Protein AF-0000000068960344 (afdb_homodimer)

Nearest PDB structures (foldseek):
  2p4f-assembly1_A  TM=7.547E-01  e=2.800E-06  Nakaseomyces glabratus CBS 138
  5gtg-assembly8_H  TM=3.360E-01  e=6.653E-01  Allium cepa
  6syn-assembly1_A  TM=2.624E-01  e=4.770E-01  Yersinia pestis
  6tud-assembly2_BBB  TM=2.910E-01  e=4.012E+00  Yersinia pestis
  2p4f-assembly1_A  TM=7.529E-01  e=3.403E-06  Nakaseomyces glabratus CBS 138

Solvent-accessible surface area (backbone atoms only — not comparable to full-atom values): 19389 Å² total; per-residue (Å²): 137,49,40,64,53,53,46,16,50,52,30,48,50,51,55,50,49,44,57,74,67,46,41,86,78,44,56,53,62,58,33,48,48,51,56,40,62,70,30,70,81,47,64,44,30,26,58,51,69,31,48,48,67,60,38,52,45,43,52,48,37,33,75,74,48,32,31,26,36,37,72,43,88,92,38,54,38,97,87,65,43,60,29,29,29,38,36,44,44,74,40,71,56,51,97,89,46,91,49,38,22,40,31,38,34,31,17,46,54,70,31,30,37,68,55,41,59,44,39,32,39,36,28,57,45,62,82,36,28,85,82,52,46,32,20,39,37,40,30,32,48,69,53,74,59,97,55,60,31,50,57,55,46,51,51,48,51,55,44,60,60,25,89,78,44,83,63,47,46,77,44,76,87,51,110,67,73,63,78,28,98,127,137,52,42,64,54,53,45,15,50,51,30,48,50,52,55,49,46,44,56,74,68,48,40,86,78,44,54,54,61,58,31,50,46,52,57,40,62,71,30,69,80,48,63,43,30,24,58,50,69,31,48,48,68,58,38,50,45,41,52,49,37,35,74,73,49,34,33,27,36,36,74,41,89,93,37,54,39,96,87,63,45,60,30,30,30,38,36,44,42,74,40,73,56,49,98,89,46,92,49,37,21,40,31,38,35,31,18,43,54,69,32,36,47,69,56,41,59,45,39,32,39,36,26,57,45,60,84,37,29,84,82,50,45,33,21,39,37,38,31,33,48,69,54,72,60,95,53,60,30,50,58,55,44,51,50,48,52,55,44,57,58,25,89,78,43,83,62,48,47,76,47,76,90,49,105,79,78,56,88,35,100,124

Sequence (364 aa):
MSWRTVAADAHTDVVRLVASLSLRRFRPNELRWRWWDHHVDYTNAAARALEPHRWRDLVAFGAGHPLCLVPIPSRKRADGSPASICYYHNSLADEDDRQRADCFLLMDQDEYRAGGLPWFVLSLYGEFVGTKGLGLVRGVYTAGAPFPPGRVLDLLLNVLLDRDHRRVQFLDGSASIPASPPMSWRTVAADAHTDVVRLVASLSLRRFRPNELRWRWWDHHVDYTNAAARALEPHRWRDLVAFGAGHPLCLVPIPSRKRADGSPASICYYHNSLADEDDRQRADCFLLMDQDEYRAGGLPWFVLSLYGEFVGTKGLGLVRGVYTAGAPFPPGRVLDLLLNVLLDRDHRRVQFLDGSASIPASPP

Foldseek 3Di:
DFQLQVQLVVQVVVVVVCVVLVLVPDAQVVSQVSLQVVCVPDQFKGKGKDFLVLLVLLLVLCVVFQKKFFADPVAADPVRHGQKIWGFDADDQPPVHSRGGGWIFIDGQVCQQVSHHGQKIKGWDCPCCVPRRIIMIMMGGPHDRPDGRVVVVVSCSVQSNPPVNPRIGGQPPCVHGHNDVD/DFQLQVQLVVQVVVVVVCVVLVLVVDAQVVSQVSLQVVCVPPQFKGKGKDFLVLLVLLLVLCVVFQKKFFADPVAADPVRHGFKIWGFDADDQDPVHSRGGGWIFIDGLVCQQVSHHGQKIKGWDCPCCVPRRIIMIMMGGPHDRPDGRVVVVVRCSVQSNPPVNPRIGGCPPCPDSDPDVD

pLDDT: mean 89.13, std 12.95, range [43.47, 98.81]

Structure (mmCIF, N/CA/C/O backbone):
data_AF-0000000068960344-model_v1
#
loop_
_entity.id
_entity.type
_entity.pdbx_description
1 polymer 'Uncharacterized protein'
#
loop_
_atom_site.group_PDB
_atom_site.id
_atom_site.type_symbol
_atom_site.label_atom_id
_atom_site.label_alt_id
_atom_site.label_comp_id
_atom_site.label_asym_id
_atom_site.label_entity_id
_atom_site.label_seq_id
_atom_site.pdbx_PDB_ins_code
_atom_site.Cartn_x
_atom_site.Cartn_y
_atom_site.Cartn_z
_atom_site.occupancy
_atom_site.B_iso_or_equiv
_atom_site.auth_seq_id
_atom_site.auth_comp_id
_atom_site.auth_asym_id
_atom_site.auth_atom_id
_atom_site.pdbx_PDB_model_num
ATOM 1 N N . MET A 1 1 ? 6.512 32.094 -3.193 1 82.56 1 MET A N 1
ATOM 2 C CA . MET A 1 1 ? 5.484 31.062 -3.211 1 82.56 1 MET A CA 1
ATOM 3 C C . MET A 1 1 ? 5.113 30.641 -1.795 1 82.56 1 MET A C 1
ATOM 5 O O . MET A 1 1 ? 5.988 30.453 -0.951 1 82.56 1 MET A O 1
ATOM 9 N N . SER A 1 2 ? 3.814 30.734 -1.495 1 90.12 2 SER A N 1
ATOM 10 C CA . SER A 1 2 ? 3.346 30.406 -0.153 1 90.12 2 SER A CA 1
ATOM 11 C C . SER A 1 2 ? 2.986 28.922 -0.04 1 90.12 2 SER A C 1
ATOM 13 O O . SER A 1 2 ? 2.816 28.25 -1.054 1 90.12 2 SER A O 1
ATOM 15 N N . TRP A 1 3 ? 2.949 28.484 1.162 1 91.81 3 TRP A N 1
ATOM 16 C CA . TRP A 1 3 ? 2.539 27.094 1.378 1 91.81 3 TRP A CA 1
ATOM 17 C C . TRP A 1 3 ? 1.12 26.875 0.873 1 91.81 3 TRP A C 1
ATOM 19 O O . TRP A 1 3 ? 0.79 25.766 0.413 1 91.81 3 TRP A O 1
ATOM 29 N N . ARG A 1 4 ? 0.244 27.891 0.839 1 91.06 4 ARG A N 1
ATOM 30 C CA . ARG A 1 4 ? -1.116 27.781 0.322 1 91.06 4 ARG A CA 1
ATOM 31 C C . ARG A 1 4 ? -1.111 27.516 -1.182 1 91.06 4 ARG A C 1
ATOM 33 O O . ARG A 1 4 ? -1.917 26.734 -1.685 1 91.06 4 ARG A O 1
ATOM 40 N N . THR A 1 5 ? -0.176 28.234 -1.781 1 92.12 5 THR A N 1
ATOM 41 C CA . THR A 1 5 ? -0.056 28.047 -3.223 1 92.12 5 THR A CA 1
ATOM 42 C C . THR A 1 5 ? 0.419 26.625 -3.545 1 92.12 5 THR A C 1
ATOM 44 O O . THR A 1 5 ? -0.074 26 -4.484 1 92.12 5 THR A O 1
ATOM 47 N N . VAL A 1 6 ? 1.378 26.125 -2.748 1 93.94 6 VAL A N 1
ATOM 48 C CA . VAL A 1 6 ? 1.896 24.766 -2.945 1 93.94 6 VAL A CA 1
ATOM 49 C C . VAL A 1 6 ? 0.777 23.75 -2.73 1 93.94 6 VAL A C 1
ATOM 51 O O . VAL A 1 6 ? 0.638 22.812 -3.504 1 93.94 6 VAL A O 1
ATOM 54 N N . ALA A 1 7 ? -0.041 23.938 -1.687 1 94.38 7 ALA A N 1
ATOM 55 C CA . ALA A 1 7 ? -1.168 23.062 -1.388 1 94.38 7 ALA A CA 1
ATOM 56 C C . ALA A 1 7 ? -2.182 23.062 -2.527 1 94.38 7 ALA A C 1
ATOM 58 O O . ALA A 1 7 ? -2.627 22 -2.971 1 94.38 7 ALA A O 1
ATOM 59 N N . ALA A 1 8 ? -2.525 24.281 -2.961 1 93.81 8 ALA A N 1
ATOM 60 C CA . ALA A 1 8 ? -3.514 24.422 -4.027 1 93.81 8 ALA A CA 1
ATOM 61 C C . ALA A 1 8 ? -3.014 23.812 -5.328 1 93.81 8 ALA A C 1
ATOM 63 O O . ALA A 1 8 ? -3.775 23.156 -6.043 1 93.81 8 ALA A O 1
ATOM 64 N N . ASP A 1 9 ? -1.751 24.047 -5.664 1 94.69 9 ASP A N 1
ATOM 65 C CA . ASP A 1 9 ? -1.165 23.484 -6.875 1 94.69 9 ASP A CA 1
ATOM 66 C C . ASP A 1 9 ? -1.179 21.953 -6.836 1 94.69 9 ASP A C 1
ATOM 68 O O . ASP A 1 9 ? -1.498 21.312 -7.836 1 94.69 9 ASP A O 1
ATOM 72 N N . ALA A 1 10 ? -0.798 21.375 -5.672 1 95.94 10 ALA A N 1
ATOM 73 C CA . ALA A 1 10 ? -0.791 19.922 -5.539 1 95.94 10 ALA A CA 1
ATOM 74 C C . ALA A 1 10 ? -2.191 19.344 -5.727 1 95.94 10 ALA A C 1
ATOM 76 O O . ALA A 1 10 ? -2.361 18.312 -6.379 1 95.94 10 ALA A O 1
ATOM 77 N N . HIS A 1 11 ? -3.164 19.969 -5.16 1 94.62 11 HIS A N 1
ATOM 78 C CA . HIS A 1 11 ? -4.547 19.531 -5.312 1 94.62 11 HIS A CA 1
ATOM 79 C C . HIS A 1 11 ? -5.004 19.625 -6.762 1 94.62 11 HIS A C 1
ATOM 81 O O . HIS A 1 11 ? -5.609 18.703 -7.297 1 94.62 11 HIS A O 1
ATOM 87 N N . THR A 1 12 ? -4.723 20.766 -7.348 1 94.94 12 THR A N 1
ATOM 88 C CA . THR A 1 12 ? -5.09 20.984 -8.742 1 94.94 12 THR A CA 1
ATOM 89 C C . THR A 1 12 ? -4.449 19.938 -9.641 1 94.94 12 THR A C 1
ATOM 91 O O . THR A 1 12 ? -5.078 19.453 -10.586 1 94.94 12 THR A O 1
ATOM 94 N N . ASP A 1 13 ? -3.209 19.594 -9.375 1 96.69 13 ASP A N 1
ATOM 95 C CA . ASP A 1 13 ? -2.521 18.562 -10.141 1 96.69 13 ASP A CA 1
ATOM 96 C C . ASP A 1 13 ? -3.275 17.234 -10.062 1 96.69 13 ASP A C 1
ATOM 98 O O . ASP A 1 13 ? -3.389 16.516 -11.07 1 96.69 13 ASP A O 1
ATOM 102 N N . VAL A 1 14 ? -3.76 16.828 -8.898 1 97.62 14 VAL A N 1
ATOM 103 C CA . VAL A 1 14 ? -4.504 15.586 -8.742 1 97.62 14 VAL A CA 1
ATOM 104 C C . VAL A 1 14 ? -5.781 15.641 -9.578 1 97.62 14 VAL A C 1
ATOM 106 O O . VAL A 1 14 ? -6.109 14.688 -10.289 1 97.62 14 VAL A O 1
ATOM 109 N N . VAL A 1 15 ? -6.48 16.781 -9.484 1 96 15 VAL A N 1
ATOM 110 C CA . VAL A 1 15 ? -7.719 16.938 -10.242 1 96 15 VAL A CA 1
ATOM 111 C C . VAL A 1 15 ? -7.434 16.812 -11.734 1 96 15 VAL A C 1
ATOM 113 O O . VAL A 1 15 ? -8.148 16.094 -12.445 1 96 15 VAL A O 1
ATOM 116 N N . ARG A 1 16 ? -6.441 17.438 -12.195 1 97.31 16 ARG A N 1
ATOM 117 C CA . ARG A 1 16 ? -6.062 17.375 -13.602 1 97.31 16 ARG A CA 1
ATOM 118 C C . ARG A 1 16 ? -5.688 15.945 -13.992 1 97.31 16 ARG A C 1
ATOM 120 O O . ARG A 1 16 ? -6.039 15.484 -15.086 1 97.31 16 ARG A O 1
ATOM 127 N N . LEU A 1 17 ? -4.914 15.297 -13.148 1 97.75 17 LEU A N 1
ATOM 128 C CA . LEU A 1 17 ? -4.488 13.93 -13.422 1 97.75 17 LEU A CA 1
ATOM 129 C C . LEU A 1 17 ? -5.688 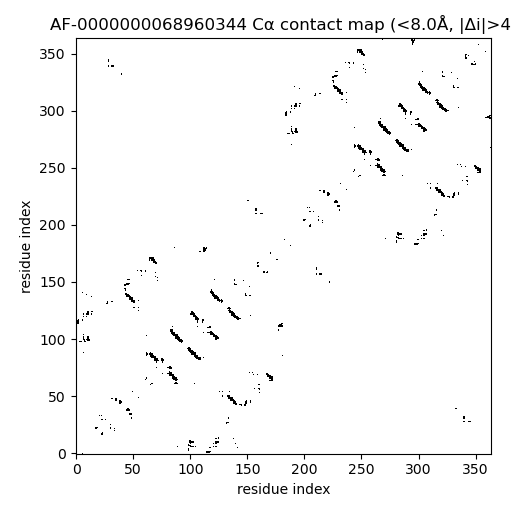13 -13.531 1 97.75 17 LEU A C 1
ATOM 131 O O . LEU A 1 17 ? -5.734 12.141 -14.422 1 97.75 17 LEU A O 1
ATOM 135 N N . VAL A 1 18 ? -6.648 13.141 -12.648 1 97.88 18 VAL A N 1
ATOM 136 C CA . VAL A 1 18 ? -7.863 12.336 -12.688 1 97.88 18 VAL A CA 1
ATOM 137 C C . VAL A 1 18 ? -8.562 12.523 -14.031 1 97.88 18 VAL A C 1
ATOM 139 O O . VAL A 1 18 ? -9.016 11.547 -14.641 1 97.88 18 VAL A O 1
ATOM 142 N N . ALA A 1 19 ? -8.609 13.734 -14.461 1 97.56 19 ALA A N 1
ATOM 143 C CA . ALA A 1 19 ? -9.234 14.039 -15.75 1 97.56 19 ALA A CA 1
ATOM 144 C C . ALA A 1 19 ? -8.406 13.484 -16.906 1 97.56 19 ALA A C 1
ATOM 146 O O . ALA A 1 19 ? -8.945 12.844 -17.812 1 97.56 19 ALA A O 1
ATOM 147 N N . SER A 1 20 ? -7.129 13.672 -16.875 1 98.19 20 SER A N 1
ATOM 148 C CA . SER A 1 20 ? -6.262 13.281 -17.984 1 98.19 20 SER A CA 1
ATOM 149 C C . SER A 1 20 ? -6.227 11.758 -18.141 1 98.19 20 SER A C 1
ATOM 151 O O . SER A 1 20 ? -6.109 11.25 -19.266 1 98.19 20 SER A O 1
ATOM 153 N N . LEU A 1 21 ? -6.375 11.039 -17.078 1 98.06 21 LEU A N 1
ATOM 154 C CA . LEU A 1 21 ? -6.383 9.578 -17.109 1 98.06 21 LEU A CA 1
ATOM 155 C C . LEU A 1 21 ? -7.789 9.047 -17.375 1 98.06 21 LEU A C 1
ATOM 157 O O . LEU A 1 21 ? -8 7.832 -17.422 1 98.06 21 LEU A O 1
ATOM 161 N N . SER A 1 22 ? -8.766 9.961 -17.469 1 98.12 22 SER A N 1
ATOM 162 C CA . SER A 1 22 ? -10.164 9.617 -17.703 1 98.12 22 SER A CA 1
ATOM 163 C C . SER A 1 22 ? -10.68 8.625 -16.672 1 98.12 22 SER A C 1
ATOM 165 O O . SER A 1 22 ? -11.422 7.695 -17.016 1 98.12 22 SER A O 1
ATOM 167 N N . LEU A 1 23 ? -10.328 8.82 -15.422 1 98 23 LEU A N 1
ATOM 168 C CA . LEU A 1 23 ? -10.602 7.828 -14.383 1 98 23 LEU A CA 1
ATOM 169 C C . LEU A 1 23 ? -12.102 7.656 -14.18 1 98 23 LEU A C 1
ATOM 171 O O . LEU A 1 23 ? -12.555 6.582 -13.781 1 98 23 LEU A O 1
ATOM 175 N N . ARG A 1 24 ? -12.875 8.688 -14.461 1 97.12 24 ARG A N 1
ATOM 176 C CA . ARG A 1 24 ? -14.32 8.656 -14.273 1 97.12 24 ARG A CA 1
ATOM 177 C C . ARG A 1 24 ? -14.961 7.566 -15.125 1 97.12 24 ARG A C 1
ATOM 179 O O . ARG A 1 24 ? -16.016 7.035 -14.773 1 97.12 24 ARG A O 1
ATOM 186 N N . ARG A 1 25 ? -14.367 7.129 -16.141 1 97.19 25 ARG A N 1
ATOM 187 C CA . ARG A 1 25 ? -14.953 6.199 -17.094 1 97.19 25 ARG A CA 1
ATOM 188 C C . ARG A 1 25 ? -14.781 4.754 -16.641 1 97.19 25 ARG A C 1
ATOM 190 O O . ARG A 1 25 ? -15.43 3.848 -17.156 1 97.19 25 ARG A O 1
ATOM 197 N N . PHE A 1 26 ? -13.945 4.527 -15.727 1 95.75 26 PHE A N 1
ATOM 198 C CA . PHE A 1 26 ? -13.547 3.156 -15.414 1 95.75 26 PHE A CA 1
ATOM 199 C C . PHE A 1 26 ? -14.281 2.646 -14.18 1 95.75 26 PHE A C 1
ATOM 201 O O . PHE A 1 26 ? -14.633 3.43 -13.297 1 95.75 26 PHE A O 1
ATOM 208 N N . ARG A 1 27 ? -14.469 1.345 -14.188 1 93.69 27 ARG A N 1
ATOM 209 C CA . ARG A 1 27 ? -14.945 0.678 -12.984 1 93.69 27 ARG A CA 1
ATOM 210 C C . ARG A 1 27 ? -13.883 0.701 -11.891 1 93.69 27 ARG A C 1
ATOM 212 O O . ARG A 1 27 ? -12.703 0.958 -12.164 1 93.69 27 ARG A O 1
ATOM 219 N N . PRO A 1 28 ? -14.281 0.472 -10.641 1 94.19 28 PRO A N 1
ATOM 220 C CA . PRO A 1 28 ? -13.398 0.674 -9.484 1 94.19 28 PRO A CA 1
ATOM 221 C C . PRO A 1 28 ? -12.078 -0.071 -9.625 1 94.19 28 PRO A C 1
ATOM 223 O O . PRO A 1 28 ? -11.016 0.5 -9.359 1 94.19 28 PRO A O 1
ATOM 226 N N . ASN A 1 29 ? -12.086 -1.297 -10.047 1 90.5 29 ASN A N 1
ATOM 227 C CA . ASN A 1 29 ? -10.852 -2.07 -10.117 1 90.5 29 ASN A CA 1
ATOM 228 C C . ASN A 1 29 ? -9.898 -1.518 -11.172 1 90.5 29 ASN A C 1
ATOM 230 O O . ASN A 1 29 ? -8.695 -1.42 -10.938 1 90.5 29 ASN A O 1
ATOM 234 N N . GLU A 1 30 ? -10.445 -1.176 -12.328 1 92.44 30 GLU A N 1
ATOM 235 C CA . GLU A 1 30 ? -9.641 -0.568 -13.383 1 92.44 30 GLU A CA 1
ATOM 236 C C . GLU A 1 30 ? -9.125 0.807 -12.969 1 92.44 30 GLU A C 1
ATOM 238 O O . GLU A 1 30 ? -7.988 1.171 -13.273 1 92.44 30 GLU A O 1
ATOM 243 N N . LEU A 1 31 ? -9.969 1.553 -12.297 1 96.5 31 LEU A N 1
ATOM 244 C CA . LEU A 1 31 ? -9.57 2.857 -11.781 1 96.5 31 LEU A CA 1
ATOM 245 C C . LEU A 1 31 ? -8.398 2.727 -10.812 1 96.5 31 LEU A C 1
ATOM 247 O O . LEU A 1 31 ? -7.406 3.447 -10.93 1 96.5 31 LEU A O 1
ATOM 251 N N . ARG A 1 32 ? -8.492 1.823 -9.891 1 95.94 32 ARG A N 1
ATOM 252 C CA . ARG A 1 32 ? -7.426 1.562 -8.922 1 95.94 32 ARG A CA 1
ATOM 253 C C . ARG A 1 32 ? -6.121 1.219 -9.633 1 95.94 32 ARG A C 1
ATOM 255 O O . ARG A 1 32 ? -5.059 1.738 -9.273 1 95.94 32 ARG A O 1
ATOM 262 N N . TRP A 1 33 ? -6.168 0.398 -10.625 1 92.75 33 TRP A N 1
ATOM 263 C CA . TRP A 1 33 ? -4.988 -0.01 -11.383 1 92.75 33 TRP A CA 1
ATOM 264 C C . TRP A 1 33 ? -4.348 1.186 -12.078 1 92.75 33 TRP A C 1
ATOM 266 O O . TRP A 1 33 ? -3.139 1.398 -11.969 1 92.75 33 TRP A O 1
ATOM 276 N N . ARG A 1 34 ? -5.105 1.919 -12.758 1 95.31 34 ARG A N 1
ATOM 277 C CA . ARG A 1 34 ? -4.586 3.039 -13.539 1 95.31 34 ARG A CA 1
ATOM 278 C C . ARG A 1 34 ? -3.941 4.082 -12.633 1 95.31 34 ARG A C 1
ATOM 280 O O . ARG A 1 34 ? -2.916 4.672 -12.984 1 95.31 34 ARG A O 1
ATOM 287 N N . TRP A 1 35 ? -4.582 4.324 -11.508 1 97.69 35 TRP A N 1
ATOM 288 C CA . TRP A 1 35 ? -4.035 5.258 -10.531 1 97.69 35 TRP A CA 1
ATOM 289 C C . TRP A 1 35 ? -2.674 4.785 -10.023 1 97.69 35 TRP A C 1
ATOM 291 O O . TRP A 1 35 ? -1.712 5.555 -10 1 97.69 35 TRP A O 1
ATOM 301 N N . TRP A 1 36 ? -2.572 3.549 -9.727 1 95.19 36 TRP A N 1
ATOM 302 C CA . TRP A 1 36 ? -1.319 2.949 -9.281 1 95.19 36 TRP A CA 1
ATOM 303 C C . TRP A 1 36 ? -0.281 2.963 -10.398 1 95.19 36 TRP A C 1
ATOM 305 O O . TRP A 1 36 ? 0.847 3.422 -10.195 1 95.19 36 TRP A O 1
ATOM 315 N N . ASP A 1 37 ? -0.637 2.492 -11.539 1 92.88 37 ASP A N 1
ATOM 316 C CA . ASP A 1 37 ? 0.265 2.312 -12.672 1 92.88 37 ASP A CA 1
ATOM 317 C C . ASP A 1 37 ? 0.869 3.646 -13.109 1 92.88 37 ASP A C 1
ATOM 319 O O . ASP A 1 37 ? 2.047 3.713 -13.469 1 92.88 37 ASP A O 1
ATOM 323 N N . HIS A 1 38 ? 0.092 4.625 -13.047 1 96.56 38 HIS A N 1
ATOM 324 C CA . HIS A 1 38 ? 0.581 5.945 -13.43 1 96.56 38 HIS A CA 1
ATOM 325 C C . HIS A 1 38 ? 1.731 6.387 -12.531 1 96.56 38 HIS A C 1
ATOM 327 O O . HIS A 1 38 ? 2.662 7.051 -12.984 1 96.56 38 HIS A O 1
ATOM 333 N N . HIS A 1 39 ? 1.726 5.984 -11.266 1 96.88 39 HIS A N 1
ATOM 334 C CA . HIS A 1 39 ? 2.645 6.555 -10.281 1 96.88 39 HIS A CA 1
ATOM 335 C C . HIS A 1 39 ? 3.811 5.609 -10.008 1 96.88 39 HIS A C 1
ATOM 337 O O . HIS A 1 39 ? 4.789 5.996 -9.367 1 96.88 39 HIS A O 1
ATOM 343 N N . VAL A 1 40 ? 3.766 4.434 -10.5 1 91.38 40 VAL A N 1
ATOM 344 C CA . VAL A 1 40 ? 4.641 3.352 -10.062 1 91.38 40 VAL A CA 1
ATOM 345 C C . VAL A 1 40 ? 6.098 3.715 -10.359 1 91.38 40 VAL A C 1
ATOM 347 O O . VAL A 1 40 ? 6.996 3.367 -9.586 1 91.38 40 VAL A O 1
ATOM 350 N N . ASP A 1 41 ? 6.391 4.547 -11.375 1 89.75 41 ASP A N 1
ATOM 351 C CA . ASP A 1 41 ? 7.77 4.82 -11.781 1 89.75 41 ASP A CA 1
ATOM 352 C C . ASP A 1 41 ? 8.195 6.219 -11.344 1 89.75 41 ASP A C 1
ATOM 354 O O . ASP A 1 41 ? 9.32 6.645 -11.633 1 89.75 41 ASP A O 1
ATOM 358 N N . TYR A 1 42 ? 7.316 6.969 -10.695 1 93.88 42 TYR A N 1
ATOM 359 C CA . TYR A 1 42 ? 7.703 8.281 -10.203 1 93.88 42 TYR A CA 1
ATOM 360 C C . TYR A 1 42 ? 8.703 8.164 -9.062 1 93.88 42 TYR A C 1
ATOM 362 O O . TYR A 1 42 ? 8.578 7.289 -8.203 1 93.88 42 TYR A O 1
ATOM 370 N N . THR A 1 43 ? 9.656 9.062 -9.109 1 93.25 43 THR A N 1
ATOM 371 C CA . THR A 1 43 ? 10.648 9.078 -8.039 1 93.25 43 THR A CA 1
ATOM 372 C C . THR A 1 43 ? 10.273 10.094 -6.965 1 93.25 43 THR A C 1
ATOM 374 O O . THR A 1 43 ? 10.828 10.07 -5.863 1 93.25 43 THR A O 1
ATOM 377 N N . ASN A 1 44 ? 9.344 11.023 -7.254 1 96.12 44 ASN A N 1
ATOM 378 C CA . ASN A 1 44 ? 9.008 12.07 -6.301 1 96.12 44 ASN A CA 1
ATOM 379 C C . ASN A 1 44 ? 7.543 11.992 -5.871 1 96.12 44 ASN A C 1
ATOM 381 O O . ASN A 1 44 ? 7.051 12.875 -5.16 1 96.12 44 ASN A O 1
ATOM 385 N N . ALA A 1 45 ? 6.789 10.969 -6.375 1 97.81 45 ALA A N 1
ATOM 386 C CA . ALA A 1 45 ? 5.371 10.867 -6.035 1 97.81 45 ALA A CA 1
ATOM 387 C C . ALA A 1 45 ? 4.953 9.414 -5.852 1 97.81 45 ALA A C 1
ATOM 389 O O . ALA A 1 45 ? 5.562 8.508 -6.43 1 97.81 45 ALA A O 1
ATOM 390 N N . ALA A 1 46 ? 4.027 9.172 -5.012 1 97.25 46 ALA A N 1
ATOM 391 C CA . ALA A 1 46 ? 3.35 7.895 -4.82 1 97.25 46 ALA A CA 1
ATOM 392 C C . ALA A 1 46 ? 1.856 8.102 -4.574 1 97.25 46 ALA A C 1
ATOM 394 O O . ALA A 1 46 ? 1.423 9.203 -4.227 1 97.25 46 ALA A O 1
ATOM 395 N N . ALA A 1 47 ? 1.064 7.074 -4.852 1 98.31 47 ALA A N 1
ATOM 396 C CA . ALA A 1 47 ? -0.384 7.207 -4.719 1 98.31 47 ALA A CA 1
ATOM 397 C C . ALA A 1 47 ? -1.006 5.914 -4.191 1 98.31 47 ALA A C 1
ATOM 399 O O . ALA A 1 47 ? -0.393 4.848 -4.266 1 98.31 47 ALA A O 1
ATOM 400 N N . ARG A 1 48 ? -2.098 6.004 -3.57 1 97.56 48 ARG A N 1
ATOM 401 C CA . ARG A 1 48 ? -2.918 4.895 -3.096 1 97.56 48 ARG A CA 1
ATOM 402 C C . ARG A 1 48 ? -4.398 5.168 -3.332 1 97.56 48 ARG A C 1
ATOM 404 O O . ARG A 1 48 ? -4.816 6.324 -3.416 1 97.56 48 ARG A O 1
ATOM 411 N N . ALA A 1 49 ? -5.109 4.137 -3.549 1 97.69 49 ALA A N 1
ATOM 412 C CA . ALA A 1 49 ? -6.57 4.156 -3.498 1 97.69 49 ALA A CA 1
ATOM 413 C C . ALA A 1 49 ? -7.082 3.527 -2.205 1 97.69 49 ALA A C 1
ATOM 415 O O . ALA A 1 49 ? -6.82 2.354 -1.933 1 97.69 49 ALA A O 1
ATOM 416 N N . LEU A 1 50 ? -7.773 4.293 -1.432 1 97.44 50 LEU A N 1
ATOM 417 C CA . LEU A 1 50 ? -8.219 3.852 -0.115 1 97.44 50 LEU A CA 1
ATOM 418 C C . LEU A 1 50 ? -9.664 3.359 -0.165 1 97.44 50 LEU A C 1
ATOM 420 O O . LEU A 1 50 ? -10.492 3.939 -0.866 1 97.44 50 LEU A O 1
ATOM 424 N N . GLU A 1 51 ? -9.945 2.365 0.645 1 96 51 GLU A N 1
ATOM 425 C CA . GLU A 1 51 ? -11.328 1.977 0.902 1 96 51 GLU A CA 1
ATOM 426 C C . GLU A 1 51 ? -12.078 3.072 1.654 1 96 51 GLU A C 1
ATOM 428 O O . GLU A 1 51 ? -11.469 3.895 2.338 1 96 51 GLU A O 1
ATOM 433 N N . PRO A 1 52 ? -13.406 3.035 1.561 1 97.25 52 PRO A N 1
ATOM 434 C CA . PRO A 1 52 ? -14.203 4.133 2.102 1 97.25 52 PRO A CA 1
ATOM 435 C C . PRO A 1 52 ? -13.977 4.355 3.594 1 97.25 52 PRO A C 1
ATOM 437 O O . PRO A 1 52 ? -13.867 5.5 4.043 1 97.25 52 PRO A O 1
ATOM 440 N N . HIS A 1 53 ? -13.883 3.309 4.355 1 96.12 53 HIS A N 1
ATOM 441 C CA . HIS A 1 53 ? -13.727 3.498 5.793 1 96.12 53 HIS A CA 1
ATOM 442 C C . HIS A 1 53 ? -12.367 4.113 6.129 1 96.12 53 HIS A C 1
ATOM 444 O O . HIS A 1 53 ? -12.273 4.961 7.016 1 96.12 53 HIS A O 1
ATOM 450 N N . ARG A 1 54 ? -11.312 3.707 5.449 1 95.88 54 ARG A N 1
ATOM 451 C CA . ARG A 1 54 ? -9.992 4.289 5.668 1 95.88 54 ARG A CA 1
ATOM 452 C C . ARG A 1 54 ? -9.969 5.758 5.25 1 95.88 54 ARG A C 1
ATOM 454 O O . ARG A 1 54 ? -9.344 6.586 5.914 1 95.88 54 ARG A O 1
ATOM 461 N N . TRP A 1 55 ? -10.664 6.023 4.129 1 97.88 55 TRP A N 1
ATOM 462 C CA . TRP A 1 55 ? -10.805 7.406 3.686 1 97.88 55 TRP A CA 1
ATOM 463 C C . TRP A 1 55 ? -11.469 8.258 4.758 1 97.88 55 TRP A C 1
ATOM 465 O O . TRP A 1 55 ? -10.961 9.328 5.117 1 97.88 55 TRP A O 1
ATOM 475 N N . ARG A 1 56 ? -12.57 7.793 5.266 1 97.5 56 ARG A N 1
ATOM 476 C CA . ARG A 1 56 ? -13.328 8.531 6.273 1 97.5 56 ARG A CA 1
ATOM 477 C C . ARG A 1 56 ? -12.5 8.742 7.535 1 97.5 56 ARG A C 1
ATOM 479 O O . ARG A 1 56 ? -12.508 9.828 8.117 1 97.5 56 ARG A O 1
ATOM 486 N N . ASP A 1 57 ? -11.773 7.703 7.891 1 96.56 57 ASP A N 1
ATOM 487 C CA . ASP A 1 57 ? -10.914 7.812 9.062 1 96.56 57 ASP A CA 1
ATOM 488 C C . ASP A 1 57 ? -9.836 8.867 8.859 1 96.56 57 ASP A C 1
ATOM 490 O O . ASP A 1 57 ? -9.531 9.641 9.773 1 96.56 57 ASP A O 1
ATOM 494 N N . LEU A 1 58 ? -9.234 8.883 7.684 1 97.44 58 LEU A N 1
ATOM 495 C CA . LEU A 1 58 ? -8.156 9.828 7.383 1 97.44 58 LEU A CA 1
ATOM 496 C C . LEU A 1 58 ? -8.664 11.266 7.438 1 97.44 58 LEU A C 1
ATOM 498 O O . LEU A 1 58 ? -8.039 12.125 8.055 1 97.44 58 LEU A O 1
ATOM 502 N N . VAL A 1 59 ? -9.82 11.492 6.809 1 96.69 59 VAL A N 1
ATOM 503 C CA . VAL A 1 59 ? -10.414 12.82 6.773 1 96.69 59 VAL A CA 1
ATOM 504 C C . VAL A 1 59 ? -10.836 13.234 8.18 1 96.69 59 VAL A C 1
ATOM 506 O O . VAL A 1 59 ? -10.617 14.375 8.594 1 96.69 59 VAL A O 1
ATOM 509 N N . ALA A 1 60 ? -11.438 12.289 8.883 1 95.62 60 ALA A N 1
ATOM 510 C CA . ALA A 1 60 ? -11.844 12.57 10.258 1 95.62 60 ALA A CA 1
ATOM 511 C C . ALA A 1 60 ? -10.641 12.93 11.125 1 95.62 60 ALA A C 1
ATOM 513 O O . ALA A 1 60 ? -10.719 13.836 11.961 1 95.62 60 ALA A O 1
ATOM 514 N N . PHE A 1 61 ? -9.578 12.242 10.961 1 95.62 61 PHE A N 1
ATOM 515 C CA . PHE A 1 61 ? -8.359 12.555 11.688 1 95.62 61 PHE A CA 1
ATOM 516 C C . PHE A 1 61 ? -7.926 13.992 11.414 1 95.62 61 PHE A C 1
ATOM 518 O O . PHE A 1 61 ? -7.688 14.758 12.352 1 95.62 61 PHE A O 1
ATOM 525 N N . GLY A 1 62 ? -7.758 14.305 10.109 1 94.19 62 GLY A N 1
ATOM 526 C CA . GLY A 1 62 ? -7.34 15.648 9.75 1 94.19 62 GLY A CA 1
ATOM 527 C C . GLY A 1 62 ? -8.234 16.734 10.328 1 94.19 62 GLY A C 1
ATOM 528 O O . GLY A 1 62 ? -7.742 17.734 10.859 1 94.19 62 GLY A O 1
ATOM 529 N N . ALA A 1 63 ? -9.547 16.531 10.242 1 92.62 63 ALA A N 1
ATOM 530 C CA . ALA A 1 63 ? -10.516 17.5 10.742 1 92.62 63 ALA A CA 1
ATOM 531 C C . ALA A 1 63 ? -10.445 17.625 12.258 1 92.62 63 ALA A C 1
ATOM 533 O O . ALA A 1 63 ? -10.594 18.703 12.812 1 92.62 63 ALA A O 1
ATOM 534 N N . GLY A 1 64 ? -10.203 16.547 12.898 1 91.5 64 GLY A N 1
ATOM 535 C CA . GLY A 1 64 ? -10.195 16.5 14.352 1 91.5 64 GLY A CA 1
ATOM 536 C C . GLY A 1 64 ? -8.867 16.922 14.953 1 91.5 64 GLY A C 1
ATOM 537 O O . GLY A 1 64 ? -8.828 17.5 16.047 1 91.5 64 GLY A O 1
ATOM 538 N N . HIS A 1 65 ? -7.777 16.625 14.25 1 90.69 65 HIS A N 1
ATOM 539 C CA . HIS A 1 65 ? -6.422 16.906 14.703 1 90.69 65 HIS A CA 1
ATOM 540 C C . HIS A 1 65 ? -5.582 17.5 13.586 1 90.69 65 HIS A C 1
ATOM 542 O O . HIS A 1 65 ? -4.648 16.859 13.086 1 90.69 65 HIS A O 1
ATOM 548 N N . PRO A 1 66 ? -5.844 18.75 13.32 1 91.5 66 PRO A N 1
ATOM 549 C CA . PRO A 1 66 ? -5.273 19.344 12.109 1 91.5 66 PRO A CA 1
ATOM 550 C C . PRO A 1 66 ? -3.768 19.578 12.211 1 91.5 66 PRO A C 1
ATOM 552 O O . PRO A 1 66 ? -3.109 19.844 11.203 1 91.5 66 PRO A O 1
ATOM 555 N N . LEU A 1 67 ? -3.211 19.594 13.391 1 91.88 67 LEU A N 1
ATOM 556 C CA . LEU A 1 67 ? -1.787 19.844 13.594 1 91.88 67 LEU A CA 1
ATOM 557 C C . LEU A 1 67 ? -1.178 18.797 14.531 1 91.88 67 LEU A C 1
ATOM 559 O O . LEU A 1 67 ? -1.592 18.672 15.68 1 91.88 67 LEU A O 1
ATOM 563 N N . CYS A 1 68 ? -0.211 18.109 13.977 1 92.62 68 CYS A N 1
ATOM 564 C CA . CYS A 1 68 ? 0.442 17.109 14.805 1 92.62 68 CYS A CA 1
ATOM 565 C C . CYS A 1 68 ? 1.891 16.906 14.375 1 92.62 68 CYS A C 1
ATOM 567 O O . CYS A 1 68 ? 2.299 17.375 13.312 1 92.62 68 CYS A O 1
ATOM 569 N N . LEU A 1 69 ? 2.715 16.312 15.227 1 92.19 69 LEU A N 1
ATOM 570 C CA . LEU A 1 69 ? 4.051 15.836 14.906 1 92.19 69 LEU A CA 1
ATOM 571 C C . LEU A 1 69 ? 4.016 14.359 14.516 1 92.19 69 LEU A C 1
ATOM 573 O O . LEU A 1 69 ? 3.303 13.562 15.125 1 92.19 69 LEU A O 1
ATOM 577 N N . VAL A 1 70 ? 4.645 14.07 13.453 1 92.81 70 VAL A N 1
ATOM 578 C CA . VAL A 1 70 ? 4.719 12.695 12.992 1 92.81 70 VAL A CA 1
ATOM 579 C C . VAL A 1 70 ? 6.176 12.25 12.93 1 92.81 70 VAL A C 1
ATOM 581 O O . VAL A 1 70 ? 7.059 13.039 12.594 1 92.81 70 VAL A O 1
ATOM 584 N N . PRO A 1 71 ? 6.539 11.031 13.156 1 89.25 71 PRO A N 1
ATOM 585 C CA . PRO A 1 71 ? 7.91 10.523 13.141 1 89.25 71 PRO A CA 1
ATOM 586 C C . PRO A 1 71 ? 8.359 10.086 11.75 1 89.25 71 PRO A C 1
ATOM 588 O O . PRO A 1 71 ? 8.055 8.969 11.328 1 89.25 71 PRO A O 1
ATOM 591 N N . ILE A 1 72 ? 8.938 10.953 11.227 1 88.75 72 ILE A N 1
ATOM 592 C CA . ILE A 1 72 ? 9.609 10.586 9.992 1 88.75 72 ILE A CA 1
ATOM 593 C C . ILE A 1 72 ? 11.062 10.219 10.281 1 88.75 72 ILE A C 1
ATOM 595 O O . ILE A 1 72 ? 11.859 11.086 10.648 1 88.75 72 ILE A O 1
ATOM 599 N N . PRO A 1 73 ? 11.445 8.953 10.164 1 79.19 73 PRO A N 1
ATOM 600 C CA . PRO A 1 73 ? 12.734 8.453 10.641 1 79.19 73 PRO A CA 1
ATOM 601 C C . PRO A 1 73 ? 13.914 9.258 10.102 1 79.19 73 PRO A C 1
ATOM 603 O O . PRO A 1 73 ? 14.898 9.477 10.812 1 79.19 73 PRO A O 1
ATOM 606 N N . SER A 1 74 ? 13.812 9.711 8.922 1 79.69 74 SER A N 1
ATOM 607 C CA . SER A 1 74 ? 14.945 10.43 8.336 1 79.69 74 SER A CA 1
ATOM 608 C C . SER A 1 74 ? 14.938 11.898 8.742 1 79.69 74 SER A C 1
ATOM 610 O O . SER A 1 74 ? 15.844 12.648 8.398 1 79.69 74 SER A O 1
ATOM 612 N N . ARG A 1 75 ? 13.891 12.281 9.5 1 85.44 75 ARG A N 1
ATOM 613 C CA . ARG A 1 75 ? 13.734 13.68 9.891 1 85.44 75 ARG A CA 1
ATOM 614 C C . ARG A 1 75 ? 13.477 13.805 11.391 1 85.44 75 ARG A C 1
ATOM 616 O O . ARG A 1 75 ? 12.328 13.859 11.82 1 85.44 75 ARG A O 1
ATOM 623 N N . LYS A 1 76 ? 14.539 13.875 12.047 1 83.62 76 LYS A N 1
ATOM 624 C CA . LYS A 1 76 ? 14.5 13.984 13.5 1 83.62 76 LYS A CA 1
ATOM 625 C C . LYS A 1 76 ? 15.312 15.18 13.984 1 83.62 76 LYS A C 1
ATOM 627 O O . LYS A 1 76 ? 16.234 15.625 13.305 1 83.62 76 LYS A O 1
ATOM 632 N N . ARG A 1 77 ? 14.906 15.578 15.164 1 83.69 77 ARG A N 1
ATOM 633 C CA . ARG A 1 77 ? 15.695 16.594 15.852 1 83.69 77 ARG A CA 1
ATOM 634 C C . ARG A 1 77 ? 16.922 15.977 16.516 1 83.69 77 ARG A C 1
ATOM 636 O O . ARG A 1 77 ? 17.062 14.758 16.562 1 83.69 77 ARG A O 1
ATOM 643 N N . ALA A 1 78 ? 17.75 16.922 16.969 1 83.31 78 ALA A N 1
ATOM 644 C CA . ALA A 1 78 ? 18.984 16.484 17.609 1 83.31 78 ALA A CA 1
ATOM 645 C C . ALA A 1 78 ? 18.688 15.57 18.797 1 83.31 78 ALA A C 1
ATOM 647 O O . ALA A 1 78 ? 19.453 14.633 19.078 1 83.31 78 ALA A O 1
ATOM 648 N N . ASP A 1 79 ? 17.609 15.703 19.422 1 85.44 79 ASP A N 1
ATOM 649 C CA . ASP A 1 79 ? 17.266 14.938 20.625 1 85.44 79 ASP A CA 1
ATOM 650 C C . ASP A 1 79 ? 16.5 13.664 20.266 1 85.44 79 ASP A C 1
ATOM 652 O O . ASP A 1 79 ? 16.062 12.93 21.156 1 85.44 79 ASP A O 1
ATOM 656 N N . GLY A 1 80 ? 16.328 13.484 19.016 1 81.94 80 GLY A N 1
ATOM 657 C CA . GLY A 1 80 ? 15.648 12.281 18.562 1 81.94 80 GLY A CA 1
ATOM 658 C C . GLY A 1 80 ? 14.156 12.469 18.375 1 81.94 80 GLY A C 1
ATOM 659 O O . GLY A 1 80 ? 13.477 11.594 17.844 1 81.94 80 GLY A O 1
ATOM 660 N N . SER A 1 81 ? 13.641 13.578 18.734 1 82.69 81 SER A N 1
ATOM 661 C CA . SER A 1 81 ? 12.211 13.836 18.609 1 82.69 81 SER A CA 1
ATOM 662 C C . SER A 1 81 ? 11.828 14.117 17.156 1 82.69 81 SER A C 1
ATOM 664 O O . SER A 1 81 ? 12.68 14.445 16.344 1 82.69 81 SER A O 1
ATOM 666 N N . PRO A 1 82 ? 10.516 13.859 16.938 1 84.06 82 PRO A N 1
ATOM 667 C CA . PRO A 1 82 ? 10.078 14.125 15.57 1 84.06 82 PRO A CA 1
ATOM 668 C C . PRO A 1 82 ? 10.297 15.57 15.148 1 84.06 82 PRO A C 1
ATOM 670 O O . PRO A 1 82 ? 10.062 16.5 15.938 1 84.06 82 PRO A O 1
ATOM 673 N N . ALA A 1 83 ? 10.766 15.734 13.914 1 83.31 83 ALA A N 1
ATOM 674 C CA . ALA A 1 83 ? 11.047 17.078 13.398 1 83.31 83 ALA A CA 1
ATOM 675 C C . ALA A 1 83 ? 9.945 17.531 12.453 1 83.31 83 ALA A C 1
ATOM 677 O O . ALA A 1 83 ? 9.867 18.719 12.125 1 83.31 83 ALA A O 1
ATOM 678 N N . SER A 1 84 ? 9.086 16.578 12.039 1 90.44 84 SER A N 1
ATOM 679 C CA . SER A 1 84 ? 8.141 16.922 10.977 1 90.44 84 SER A CA 1
ATOM 680 C C . SER A 1 84 ? 6.758 17.203 11.547 1 90.44 84 SER A C 1
ATOM 682 O O . SER A 1 84 ? 6.215 16.406 12.312 1 90.44 84 SER A O 1
ATOM 684 N N . ILE A 1 85 ? 6.25 18.328 11.117 1 91.44 85 ILE A N 1
ATOM 685 C CA . ILE A 1 85 ? 4.867 18.703 11.398 1 91.44 85 ILE A CA 1
ATOM 686 C C . ILE A 1 85 ? 3.967 18.25 10.25 1 91.44 85 ILE A C 1
ATOM 688 O O . ILE A 1 85 ? 4.34 18.375 9.078 1 91.44 85 ILE A O 1
ATOM 692 N N . CYS A 1 86 ? 2.879 17.703 10.609 1 94.75 86 CYS A N 1
ATOM 693 C CA . CYS A 1 86 ? 1.795 17.391 9.688 1 94.75 86 CYS A CA 1
ATOM 694 C C . CYS A 1 86 ? 0.607 18.312 9.898 1 94.75 86 CYS A C 1
ATOM 696 O O . CYS A 1 86 ? 0.017 18.328 10.984 1 94.75 86 CYS A O 1
ATOM 698 N N . TYR A 1 87 ? 0.315 19.156 8.898 1 94.5 87 TYR A N 1
ATOM 699 C CA . TYR A 1 87 ? -0.763 20.125 8.961 1 94.5 87 TYR A CA 1
ATOM 700 C C . TYR A 1 87 ? -1.859 19.797 7.957 1 94.5 87 TYR A C 1
ATOM 702 O O . TYR A 1 87 ? -1.606 19.75 6.754 1 94.5 87 TYR A O 1
ATOM 710 N N . TYR A 1 88 ? -3.055 19.547 8.43 1 94.81 88 TYR A N 1
ATOM 711 C CA . TYR A 1 88 ? -4.199 19.297 7.559 1 94.81 88 TYR A CA 1
ATOM 712 C C . TYR A 1 88 ? -4.816 20.609 7.086 1 94.81 88 TYR A C 1
ATOM 714 O O . TYR A 1 88 ? -5.199 21.453 7.898 1 94.81 88 TYR A O 1
ATOM 722 N N . HIS A 1 89 ? -4.855 20.75 5.836 1 93.19 89 HIS A N 1
ATOM 723 C CA . HIS A 1 89 ? -5.43 21.938 5.219 1 93.19 89 HIS A CA 1
ATOM 724 C C . HIS A 1 89 ? -6.578 21.562 4.285 1 93.19 89 HIS A C 1
ATOM 726 O O . HIS A 1 89 ? -6.383 20.844 3.311 1 93.19 89 HIS A O 1
ATOM 732 N N . ASN A 1 90 ? -7.758 21.984 4.66 1 91.06 90 ASN A N 1
ATOM 733 C CA . ASN A 1 90 ? -8.945 21.844 3.824 1 91.06 90 ASN A CA 1
ATOM 734 C C . ASN A 1 90 ? -9.562 23.188 3.492 1 91.06 90 ASN A C 1
ATOM 736 O O . ASN A 1 90 ? -10.031 23.906 4.387 1 91.06 90 ASN A O 1
ATOM 740 N N . SER A 1 91 ? -9.406 23.625 2.371 1 85.06 91 SER A N 1
ATOM 741 C CA . SER A 1 91 ? -9.977 24.891 1.936 1 85.06 91 SER A CA 1
ATOM 742 C C . SER A 1 91 ? -10.938 24.703 0.767 1 85.06 91 SER A C 1
ATOM 744 O O . SER A 1 91 ? -10.617 23.984 -0.192 1 85.06 91 SER A O 1
ATOM 746 N N . LEU A 1 92 ? -12.25 25.047 1.106 1 73.25 92 LEU A N 1
ATOM 747 C CA . LEU A 1 92 ? -13.227 25.094 0.02 1 73.25 92 LEU A CA 1
ATOM 748 C C . LEU A 1 92 ? -13.008 26.328 -0.851 1 73.25 92 LEU A C 1
ATOM 750 O O . LEU A 1 92 ? -12.508 27.344 -0.375 1 73.25 92 LEU A O 1
ATOM 754 N N . ALA A 1 93 ? -12.898 26.172 -2.15 1 58.69 93 ALA A N 1
ATOM 755 C CA . ALA A 1 93 ? -12.719 27.328 -3.021 1 58.69 93 ALA A CA 1
ATOM 756 C C . ALA A 1 93 ? -13.477 28.531 -2.486 1 58.69 93 ALA A C 1
ATOM 758 O O . ALA A 1 93 ? -14.625 28.422 -2.061 1 58.69 93 ALA A O 1
ATOM 759 N N . ASP A 1 94 ? -12.945 29.438 -1.685 1 52.69 94 ASP A N 1
ATOM 760 C CA . ASP A 1 94 ? -13.695 30.688 -1.47 1 52.69 94 ASP A CA 1
ATOM 761 C C . ASP A 1 94 ? -14.094 31.312 -2.799 1 52.69 94 ASP A C 1
ATOM 763 O O . ASP A 1 94 ? -13.539 30.969 -3.848 1 52.69 94 ASP A O 1
ATOM 767 N N . GLU A 1 95 ? -15.289 32.156 -2.754 1 46.75 95 GLU A N 1
ATOM 768 C CA . GLU A 1 95 ? -15.805 32.938 -3.871 1 46.75 95 GLU A CA 1
ATOM 769 C C . GLU A 1 95 ? -14.672 33.531 -4.715 1 46.75 95 GLU A C 1
ATOM 771 O O . GLU A 1 95 ? -14.781 33.594 -5.938 1 46.75 95 GLU A O 1
ATOM 776 N N . ASP A 1 96 ? -13.758 34.219 -4.09 1 48.28 96 ASP A N 1
ATOM 777 C CA . ASP A 1 96 ? -12.805 35.031 -4.84 1 48.28 96 ASP A CA 1
ATOM 778 C C . ASP A 1 96 ? -11.57 34.219 -5.223 1 48.28 96 ASP A C 1
ATOM 780 O O . ASP A 1 96 ? -10.75 34.656 -6.027 1 48.28 96 ASP A O 1
ATOM 784 N N . ASP A 1 97 ? -11.055 33.031 -4.441 1 51.12 97 ASP A N 1
ATOM 785 C CA . ASP A 1 97 ? -9.719 32.5 -4.645 1 51.12 97 ASP A CA 1
ATOM 786 C C . ASP A 1 97 ? -9.766 31 -4.91 1 51.12 97 ASP A C 1
ATOM 788 O O . ASP A 1 97 ? -10.562 30.281 -4.305 1 51.12 97 ASP A O 1
ATOM 792 N N . ARG A 1 98 ? -9.406 30.547 -6.008 1 53.94 98 ARG A N 1
ATOM 793 C CA . ARG A 1 98 ? -9.156 29.391 -6.867 1 53.94 98 ARG A CA 1
ATOM 794 C C . ARG A 1 98 ? -8.273 28.359 -6.168 1 53.94 98 ARG A C 1
ATOM 796 O O . ARG A 1 98 ? -7.566 27.594 -6.82 1 53.94 98 ARG A O 1
ATOM 803 N N . GLN A 1 99 ? -8.25 28.422 -4.766 1 68.5 99 GLN A N 1
ATOM 804 C CA . GLN A 1 99 ? -7.172 27.562 -4.301 1 68.5 99 GLN A CA 1
ATOM 805 C C . GLN A 1 99 ? -7.719 26.375 -3.512 1 68.5 99 GLN A C 1
ATOM 807 O O . GLN A 1 99 ? -7.371 26.188 -2.344 1 68.5 99 GLN A O 1
ATOM 812 N N . ARG A 1 100 ? -8.648 25.641 -4.035 1 81.69 100 ARG A N 1
ATOM 813 C CA . ARG A 1 100 ? -9.164 24.453 -3.344 1 81.69 100 ARG A CA 1
ATOM 814 C C . ARG A 1 100 ? -8.031 23.484 -3.012 1 81.69 100 ARG A C 1
ATOM 816 O O . ARG A 1 100 ? -7.105 23.312 -3.805 1 81.69 100 ARG A O 1
ATOM 823 N N . ALA A 1 101 ? -8.016 23.188 -1.721 1 90 101 ALA A N 1
ATOM 824 C CA . ALA A 1 101 ? -7.047 22.172 -1.312 1 90 101 ALA A CA 1
ATOM 825 C C . ALA A 1 101 ? -7.621 21.281 -0.224 1 90 101 ALA A C 1
ATOM 827 O O . ALA A 1 101 ? -8.406 21.734 0.612 1 90 101 ALA A O 1
ATOM 828 N N . ASP A 1 102 ? -7.488 20.047 -0.295 1 94.94 102 ASP A N 1
ATOM 829 C CA . ASP A 1 102 ? -7.688 19.031 0.725 1 94.94 102 ASP A CA 1
ATOM 830 C C . ASP A 1 102 ? -6.453 18.141 0.86 1 94.94 102 ASP A C 1
ATOM 832 O O . ASP A 1 102 ? -6.242 17.234 0.052 1 94.94 102 ASP A O 1
ATOM 836 N N . CYS A 1 103 ? -5.59 18.531 1.9 1 97.62 103 CYS A N 1
ATOM 837 C CA . CYS A 1 103 ? -4.285 17.875 1.913 1 97.62 103 CYS A CA 1
ATOM 838 C C . CYS A 1 103 ? -3.676 17.906 3.309 1 97.62 103 CYS A C 1
ATOM 840 O O . CYS A 1 103 ? -4.121 18.656 4.172 1 97.62 103 CYS A O 1
ATOM 842 N N . PHE A 1 104 ? -2.74 17.016 3.525 1 97.5 104 PHE A N 1
ATOM 843 C CA . PHE A 1 104 ? -1.783 17.094 4.621 1 97.5 104 PHE A CA 1
ATOM 844 C C . PHE A 1 104 ? -0.446 17.641 4.145 1 97.5 104 PHE A C 1
ATOM 846 O O . PHE A 1 104 ? 0.095 17.188 3.135 1 97.5 104 PHE A O 1
ATOM 853 N N . LEU A 1 105 ? 0.066 18.672 4.848 1 96.94 105 LEU A N 1
ATOM 854 C CA . LEU A 1 105 ? 1.358 19.281 4.555 1 96.94 105 LEU A CA 1
ATOM 855 C C . LEU A 1 105 ? 2.406 18.859 5.578 1 96.94 105 LEU A C 1
ATOM 857 O O . LEU A 1 105 ? 2.197 19 6.785 1 96.94 105 LEU A O 1
ATOM 861 N N . LEU A 1 106 ? 3.486 18.312 5.121 1 96.5 106 LEU A N 1
ATOM 862 C CA . LEU A 1 106 ? 4.605 18 6.004 1 96.5 106 LEU A CA 1
ATOM 863 C C . LEU A 1 106 ? 5.688 19.062 5.91 1 96.5 106 LEU A C 1
ATOM 865 O O . LEU A 1 106 ? 6.191 19.344 4.824 1 96.5 106 LEU A O 1
ATOM 869 N N . MET A 1 107 ? 5.961 19.594 7.066 1 93.75 107 MET A N 1
ATOM 870 C CA . MET A 1 107 ? 6.953 20.656 7.211 1 93.75 107 MET A CA 1
ATOM 871 C C . MET A 1 107 ? 7.859 20.391 8.406 1 93.75 107 MET A C 1
ATOM 873 O O . MET A 1 107 ? 7.426 19.812 9.406 1 93.75 107 MET A O 1
ATOM 877 N N . ASP A 1 108 ? 9.133 20.828 8.141 1 91.19 108 ASP A N 1
ATOM 878 C CA . ASP A 1 108 ? 9.922 20.891 9.367 1 91.19 108 ASP A CA 1
ATOM 879 C C . ASP A 1 108 ? 9.344 21.906 10.336 1 91.19 108 ASP A C 1
ATOM 881 O O . ASP A 1 108 ? 8.781 22.922 9.922 1 91.19 108 ASP A O 1
ATOM 885 N N . GLN A 1 109 ? 9.492 21.719 11.672 1 88.69 109 GLN A N 1
ATOM 886 C CA . GLN A 1 109 ? 8.938 22.578 12.711 1 88.69 109 GLN A CA 1
ATOM 887 C C . GLN A 1 109 ? 9.328 24.031 12.492 1 88.69 109 GLN A C 1
ATOM 889 O O . GLN A 1 109 ? 8.484 24.938 12.57 1 88.69 109 GLN A O 1
ATOM 894 N N . ASP A 1 110 ? 10.648 24.266 12.148 1 85.56 110 ASP A N 1
ATOM 895 C CA . ASP A 1 110 ? 11.133 25.625 11.938 1 85.56 110 ASP A CA 1
ATOM 896 C C . ASP A 1 110 ? 10.484 26.25 10.711 1 85.56 110 ASP A C 1
ATOM 898 O O . ASP A 1 110 ? 10.164 27.453 10.703 1 85.56 110 ASP A O 1
ATOM 902 N N . GLU A 1 111 ? 10.297 25.438 9.641 1 88.06 111 GLU A N 1
ATOM 903 C CA . GLU A 1 111 ? 9.617 25.922 8.445 1 88.06 111 GLU A CA 1
ATOM 904 C C . GLU A 1 111 ? 8.164 26.281 8.742 1 88.06 111 GLU A C 1
ATOM 906 O O . GLU A 1 111 ? 7.66 27.297 8.258 1 88.06 111 GLU A O 1
ATOM 911 N N . TYR A 1 112 ? 7.539 25.406 9.523 1 90 112 TYR A N 1
ATOM 912 C CA . TYR A 1 112 ? 6.156 25.672 9.898 1 90 112 TYR A CA 1
ATOM 913 C C . TYR A 1 112 ? 6.031 27 10.633 1 90 112 TYR A C 1
ATOM 915 O O . TYR A 1 112 ? 5.176 27.828 10.305 1 90 112 TYR A O 1
ATOM 923 N N . ARG A 1 113 ? 6.879 27.266 11.555 1 85.81 113 ARG A N 1
ATOM 924 C CA . ARG A 1 113 ? 6.824 28.484 12.359 1 85.81 113 ARG A CA 1
ATOM 925 C C . ARG A 1 113 ? 7.109 29.719 11.516 1 85.81 113 ARG A C 1
ATOM 927 O O . ARG A 1 113 ? 6.562 30.797 11.773 1 85.81 113 ARG A O 1
ATOM 934 N N . ALA A 1 114 ? 7.926 29.578 10.445 1 87.38 114 ALA A N 1
ATOM 935 C CA . ALA A 1 114 ? 8.336 30.688 9.602 1 87.38 114 ALA A CA 1
ATOM 936 C C . ALA A 1 114 ? 7.344 30.906 8.461 1 87.38 114 ALA A C 1
ATOM 938 O O . ALA A 1 114 ? 7.496 31.844 7.664 1 87.38 114 ALA A O 1
ATOM 939 N N . GLY A 1 115 ? 6.316 30 8.406 1 87.25 115 GLY A N 1
ATOM 940 C CA . GLY A 1 115 ? 5.422 30.062 7.262 1 87.25 115 GLY A CA 1
ATOM 941 C C . GLY A 1 115 ? 6.062 29.578 5.977 1 87.25 115 GLY A C 1
ATOM 942 O O . GLY A 1 115 ? 5.758 30.094 4.895 1 87.25 115 GLY A O 1
ATOM 943 N N . GLY A 1 116 ? 7.055 28.734 6.152 1 91.31 116 GLY A N 1
ATOM 944 C CA . GLY A 1 116 ? 7.805 28.219 5.02 1 91.31 116 GLY A CA 1
ATOM 945 C C . GLY A 1 116 ? 7.039 27.188 4.215 1 91.31 116 GLY A C 1
ATOM 946 O O . GLY A 1 116 ? 5.805 27.172 4.215 1 91.31 116 GLY A O 1
ATOM 947 N N . LEU A 1 117 ? 7.766 26.453 3.482 1 94.38 117 LEU A N 1
ATOM 948 C CA . LEU A 1 117 ? 7.156 25.547 2.52 1 94.38 117 LEU A CA 1
ATOM 949 C C . LEU A 1 117 ? 7.195 24.109 3.027 1 94.38 117 LEU A C 1
ATOM 951 O O . LEU A 1 117 ? 8.141 23.703 3.713 1 94.38 117 LEU A O 1
ATOM 955 N N . PRO A 1 118 ? 6.168 23.312 2.684 1 96.06 118 PRO A N 1
ATOM 956 C CA . PRO A 1 118 ? 6.23 21.875 2.977 1 96.06 118 PRO A CA 1
ATOM 957 C C . PRO A 1 118 ? 7.234 21.141 2.096 1 96.06 118 PRO A C 1
ATOM 959 O O . PRO A 1 118 ? 7.512 21.562 0.975 1 96.06 118 PRO A O 1
ATOM 962 N N . TRP A 1 119 ? 7.812 20.031 2.609 1 95.62 119 TRP A N 1
ATOM 963 C CA . TRP A 1 119 ? 8.695 19.203 1.796 1 95.62 119 TRP A CA 1
ATOM 964 C C . TRP A 1 119 ? 7.945 18.031 1.192 1 95.62 119 TRP A C 1
ATOM 966 O O . TRP A 1 119 ? 8.453 17.359 0.291 1 95.62 119 TRP A O 1
ATOM 976 N N . PHE A 1 120 ? 6.738 17.766 1.632 1 97.38 120 PHE A N 1
ATOM 977 C CA . PHE A 1 120 ? 5.883 16.688 1.14 1 97.38 120 PHE A CA 1
ATOM 978 C C . PHE A 1 120 ? 4.41 17.062 1.273 1 97.38 120 PHE A C 1
ATOM 980 O O . PHE A 1 120 ? 4 17.641 2.285 1 97.38 120 PHE A O 1
ATOM 987 N N . VAL A 1 121 ? 3.57 16.859 0.252 1 98.25 121 VAL A N 1
ATOM 988 C CA . VAL A 1 121 ? 2.141 17.156 0.268 1 98.25 121 VAL A CA 1
ATOM 989 C C . VAL A 1 121 ? 1.349 15.891 -0.038 1 98.25 121 VAL A C 1
ATOM 991 O O . VAL A 1 121 ? 1.577 15.242 -1.061 1 98.25 121 VAL A O 1
ATOM 994 N N . LEU A 1 122 ? 0.473 15.523 0.852 1 98.56 122 LEU A N 1
ATOM 995 C CA . LEU A 1 122 ? -0.487 14.445 0.625 1 98.56 122 LEU A CA 1
ATOM 996 C C . LEU A 1 122 ? -1.854 15.008 0.249 1 98.56 122 LEU A C 1
ATOM 998 O O . LEU A 1 122 ? -2.592 15.492 1.112 1 98.56 122 LEU A O 1
ATOM 1002 N N . SER A 1 123 ? -2.168 14.953 -1.013 1 98.5 123 SER A N 1
ATOM 1003 C CA . SER A 1 123 ? -3.438 15.461 -1.519 1 98.5 123 SER A CA 1
ATOM 1004 C C . SER A 1 123 ? -4.527 14.398 -1.449 1 98.5 123 SER A C 1
ATOM 1006 O O .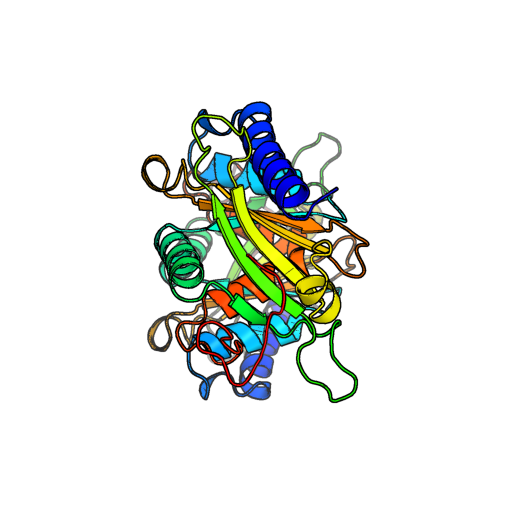 SER A 1 123 ? -4.27 13.219 -1.713 1 98.5 123 SER A O 1
ATOM 1008 N N . LEU A 1 124 ? -5.719 14.82 -1.154 1 98.38 124 LEU A N 1
ATOM 1009 C CA . LEU A 1 124 ? -6.879 13.953 -1.019 1 98.38 124 LEU A CA 1
ATOM 1010 C C . LEU A 1 124 ? -7.914 14.25 -2.096 1 98.38 124 LEU A C 1
ATOM 1012 O O . LEU A 1 124 ? -8.258 15.414 -2.324 1 98.38 124 LEU A O 1
ATOM 1016 N N . TYR A 1 125 ? -8.32 13.25 -2.76 1 98.06 125 TYR A N 1
ATOM 1017 C CA . TYR A 1 125 ? -9.375 13.344 -3.764 1 98.06 125 TYR A CA 1
ATOM 1018 C C . TYR A 1 125 ? -10.477 12.328 -3.492 1 98.06 125 TYR A C 1
ATOM 1020 O O . TYR A 1 125 ? -10.336 11.148 -3.822 1 98.06 125 TYR A O 1
ATOM 1028 N N . GLY A 1 126 ? -11.672 12.828 -3.016 1 97.5 126 GLY A N 1
ATOM 1029 C CA . GLY A 1 126 ? -12.68 11.938 -2.473 1 97.5 126 GLY A CA 1
ATOM 1030 C C . GLY A 1 126 ? -13.922 11.836 -3.348 1 97.5 126 GLY A C 1
ATOM 1031 O O . GLY A 1 126 ? -14.945 11.305 -2.92 1 97.5 126 GLY A O 1
ATOM 1032 N N . GLU A 1 127 ? -13.883 12.258 -4.59 1 96.69 127 GLU A N 1
ATOM 1033 C CA . GLU A 1 127 ? -15.078 12.328 -5.43 1 96.69 127 GLU A CA 1
ATOM 1034 C C . GLU A 1 127 ? -15.594 10.93 -5.77 1 96.69 127 GLU A C 1
ATOM 1036 O O . GLU A 1 127 ? -16.781 10.758 -6.059 1 96.69 127 GLU A O 1
ATOM 1041 N N . PHE A 1 128 ? -14.742 9.93 -5.723 1 98.25 128 PHE A N 1
ATOM 1042 C CA . PHE A 1 128 ? -15.141 8.578 -6.121 1 98.25 128 PHE A CA 1
ATOM 1043 C C . PHE A 1 128 ? -15.555 7.758 -4.906 1 98.25 128 PHE A C 1
ATOM 1045 O O . PHE A 1 128 ? -15.953 6.602 -5.039 1 98.25 128 PHE A O 1
ATOM 1052 N N . VAL A 1 129 ? -15.5 8.273 -3.705 1 97.88 129 VAL A N 1
ATOM 1053 C CA . VAL A 1 129 ? -15.766 7.492 -2.5 1 97.88 129 VAL A CA 1
ATOM 1054 C C . VAL A 1 129 ? -17.203 6.996 -2.516 1 97.88 129 VAL A C 1
ATOM 1056 O O . VAL A 1 129 ? -17.469 5.816 -2.262 1 97.88 129 VAL A O 1
ATOM 1059 N N . GLY A 1 130 ? -18.125 7.871 -2.891 1 97.31 130 GLY A N 1
ATOM 1060 C CA . GLY A 1 130 ? -19.531 7.523 -2.873 1 97.31 130 GLY A CA 1
ATOM 1061 C C . GLY A 1 130 ? -19.953 6.66 -4.051 1 97.31 130 GLY A C 1
ATOM 1062 O O . GLY A 1 130 ? -20.734 5.723 -3.893 1 97.31 130 GLY A O 1
ATOM 1063 N N . THR A 1 131 ? -19.406 6.875 -5.215 1 97.12 131 THR A N 1
ATOM 1064 C CA . THR A 1 131 ? -19.891 6.246 -6.438 1 97.12 131 THR A CA 1
ATOM 1065 C C . THR A 1 131 ? -19.094 4.984 -6.75 1 97.12 131 THR A C 1
ATOM 1067 O O . THR A 1 131 ? -19.625 4.02 -7.293 1 97.12 131 THR A O 1
ATOM 1070 N N . LYS A 1 132 ? -17.859 4.973 -6.336 1 97 132 LYS A N 1
ATOM 1071 C CA . LYS A 1 132 ? -17 3.877 -6.754 1 97 132 LYS A CA 1
ATOM 1072 C C . LYS A 1 132 ? -16.312 3.229 -5.555 1 97 132 LYS A C 1
ATOM 1074 O O . LYS A 1 132 ? -15.594 2.232 -5.703 1 97 132 LYS A O 1
ATOM 1079 N N . GLY A 1 133 ? -16.484 3.76 -4.43 1 97.19 133 GLY A N 1
ATOM 1080 C CA . GLY A 1 133 ? -15.898 3.193 -3.223 1 97.19 133 GLY A CA 1
ATOM 1081 C C . GLY A 1 133 ? -14.391 3.363 -3.148 1 97.19 133 GLY A C 1
ATOM 1082 O O . GLY A 1 133 ? -13.688 2.486 -2.641 1 97.19 133 GLY A O 1
ATOM 1083 N N . LEU A 1 134 ? -13.828 4.43 -3.711 1 97.94 134 LEU A N 1
ATOM 1084 C CA . LEU A 1 134 ? -12.391 4.664 -3.723 1 97.94 134 LEU A CA 1
ATOM 1085 C C . LEU A 1 134 ? -12.078 6.113 -3.367 1 97.94 134 LEU A C 1
ATOM 1087 O O . LEU A 1 134 ? -12.602 7.039 -3.99 1 97.94 134 LEU A O 1
ATOM 1091 N N . GLY A 1 135 ? -11.352 6.344 -2.279 1 98.62 135 GLY A N 1
ATOM 1092 C CA . GLY A 1 135 ? -10.68 7.617 -2.059 1 98.62 135 GLY A CA 1
ATOM 1093 C C . GLY A 1 135 ? -9.258 7.641 -2.58 1 98.62 135 GLY A C 1
ATOM 1094 O O . GLY A 1 135 ? -8.445 6.773 -2.236 1 98.62 135 GLY A O 1
ATOM 1095 N N . LEU A 1 136 ? -8.906 8.57 -3.436 1 98.69 136 LEU A N 1
ATOM 1096 C CA . LEU A 1 136 ? -7.57 8.656 -4.023 1 98.69 136 LEU A CA 1
ATOM 1097 C C . LEU A 1 136 ? -6.688 9.609 -3.229 1 98.69 136 LEU A C 1
ATOM 1099 O O . LEU A 1 136 ? -7.125 10.703 -2.854 1 98.69 136 LEU A O 1
ATOM 1103 N N . VAL A 1 137 ? -5.484 9.156 -2.924 1 98.81 137 VAL A N 1
ATOM 1104 C CA . VAL A 1 137 ? -4.496 10.023 -2.299 1 98.81 137 VAL A CA 1
ATOM 1105 C C . VAL A 1 137 ? -3.207 10.016 -3.119 1 98.81 137 VAL A C 1
ATOM 1107 O O . VAL A 1 137 ? -2.885 9.016 -3.768 1 98.81 137 VAL A O 1
ATOM 1110 N N . ARG A 1 138 ? -2.553 11.109 -3.094 1 98.75 138 ARG A N 1
ATOM 1111 C CA . ARG A 1 138 ? -1.279 11.289 -3.783 1 98.75 138 ARG A CA 1
ATOM 1112 C C . ARG A 1 138 ? -0.3 12.086 -2.93 1 98.75 138 ARG A C 1
ATOM 1114 O O . ARG A 1 138 ? -0.612 13.195 -2.488 1 98.75 138 ARG A O 1
ATOM 1121 N N . GLY A 1 139 ? 0.851 11.492 -2.627 1 98.44 139 GLY A N 1
ATOM 1122 C CA . GLY A 1 139 ? 1.949 12.164 -1.951 1 98.44 139 GLY A CA 1
ATOM 1123 C C . GLY A 1 139 ? 3.047 12.609 -2.896 1 98.44 139 GLY A C 1
ATOM 1124 O O . GLY A 1 139 ? 3.514 11.828 -3.729 1 98.44 139 GLY A O 1
ATOM 1125 N N . VAL A 1 140 ? 3.455 13.859 -2.754 1 98.25 140 VAL A N 1
ATOM 1126 C CA . VAL A 1 140 ? 4.469 14.406 -3.65 1 98.25 140 VAL A CA 1
ATOM 1127 C C . VAL A 1 140 ? 5.523 15.156 -2.842 1 98.25 140 VAL A C 1
ATOM 1129 O O . VAL A 1 140 ? 5.188 15.906 -1.923 1 98.25 140 VAL A O 1
ATOM 1132 N N . TYR A 1 141 ? 6.777 14.898 -3.156 1 97.56 141 TYR A N 1
ATOM 1133 C CA . TYR A 1 141 ? 7.852 15.742 -2.643 1 97.56 141 TYR A CA 1
ATOM 1134 C C . TYR A 1 141 ? 7.824 17.125 -3.293 1 97.56 141 TYR A C 1
ATOM 1136 O O . TYR A 1 141 ? 7.711 17.234 -4.516 1 97.56 141 TYR A O 1
ATOM 1144 N N . THR A 1 142 ? 7.84 18.141 -2.482 1 95.38 142 THR A N 1
ATOM 1145 C CA . THR A 1 142 ? 7.914 19.5 -3.004 1 95.38 142 THR A CA 1
ATOM 1146 C C . THR A 1 142 ? 9.336 20.031 -2.922 1 95.38 142 THR A C 1
ATOM 1148 O O . THR A 1 142 ? 9.648 21.078 -3.496 1 95.38 142 THR A O 1
ATOM 1151 N N . ALA A 1 143 ? 10.117 19.5 -2.15 1 88 143 ALA A N 1
ATOM 1152 C CA . ALA A 1 143 ? 11.531 19.844 -2.025 1 88 143 ALA A CA 1
ATOM 1153 C C . ALA A 1 143 ? 12.383 18.609 -1.781 1 88 143 ALA A C 1
ATOM 1155 O O . ALA A 1 143 ? 12.359 18.031 -0.691 1 88 143 ALA A O 1
ATOM 1156 N N . GLY A 1 144 ? 13.188 18.125 -2.709 1 83.94 144 GLY A N 1
ATOM 1157 C CA . GLY A 1 144 ? 14.07 16.984 -2.537 1 83.94 144 GLY A CA 1
ATOM 1158 C C . GLY A 1 144 ? 13.32 15.672 -2.404 1 83.94 144 GLY A C 1
ATOM 1159 O O . GLY A 1 144 ? 12.117 15.664 -2.158 1 83.94 144 GLY A O 1
ATOM 1160 N N . ALA A 1 145 ? 13.852 14.57 -2.668 1 87.19 145 ALA A N 1
ATOM 1161 C CA . ALA A 1 145 ? 13.312 13.219 -2.541 1 87.19 145 ALA A CA 1
ATOM 1162 C C . ALA A 1 145 ? 14.375 12.25 -2.037 1 87.19 145 ALA A C 1
ATOM 1164 O O . ALA A 1 145 ? 14.875 11.414 -2.795 1 87.19 145 ALA A O 1
ATOM 1165 N N . PRO A 1 146 ? 14.602 12.336 -0.655 1 85.44 146 PRO A N 1
ATOM 1166 C CA . PRO A 1 146 ? 15.734 11.57 -0.125 1 85.44 146 PRO A CA 1
ATOM 1167 C C . PRO A 1 146 ? 15.445 10.07 -0.044 1 85.44 146 PRO A C 1
ATOM 1169 O O . PRO A 1 146 ? 16.375 9.266 0.091 1 85.44 146 PRO A O 1
ATOM 1172 N N . PHE A 1 147 ? 14.234 9.625 -0.091 1 87.38 147 PHE A N 1
ATOM 1173 C CA . PHE A 1 147 ? 13.812 8.227 -0.082 1 87.38 147 PHE A CA 1
ATOM 1174 C C . PHE A 1 147 ? 12.578 8.031 -0.947 1 87.38 147 PHE A C 1
ATOM 1176 O O . PHE A 1 147 ? 11.953 9.008 -1.381 1 87.38 147 PHE A O 1
ATOM 1183 N N . PRO A 1 148 ? 12.266 6.824 -1.211 1 89.75 148 PRO A N 1
ATOM 1184 C CA . PRO A 1 148 ? 11.086 6.594 -2.049 1 89.75 148 PRO A CA 1
ATOM 1185 C C . PRO A 1 148 ? 9.82 7.23 -1.473 1 89.75 148 PRO A C 1
ATOM 1187 O O . PRO A 1 148 ? 9.531 7.082 -0.282 1 89.75 148 PRO A O 1
ATOM 1190 N N . PRO A 1 149 ? 9.117 7.977 -2.309 1 94.69 149 PRO A N 1
ATOM 1191 C CA . PRO A 1 149 ? 7.93 8.672 -1.804 1 94.69 149 PRO A CA 1
ATOM 1192 C C . PRO A 1 149 ? 6.895 7.715 -1.218 1 94.69 149 PRO A C 1
ATOM 1194 O O . PRO A 1 149 ? 6.133 8.094 -0.328 1 94.69 149 PRO A O 1
ATOM 1197 N N . GLY A 1 150 ? 6.895 6.504 -1.742 1 94 150 GLY A N 1
ATOM 1198 C CA . GLY A 1 150 ? 5.977 5.516 -1.196 1 94 150 GLY A CA 1
ATOM 1199 C C . GLY A 1 150 ? 6.215 5.227 0.273 1 94 150 GLY A C 1
ATOM 1200 O O . GLY A 1 150 ? 5.277 4.918 1.013 1 94 150 GLY A O 1
ATOM 1201 N N . ARG A 1 151 ? 7.52 5.293 0.602 1 92.38 151 ARG A N 1
ATOM 1202 C CA . ARG A 1 151 ? 7.863 5.074 2.002 1 92.38 151 ARG A CA 1
ATOM 1203 C C . ARG A 1 151 ? 7.223 6.133 2.896 1 92.38 151 ARG A C 1
ATOM 1205 O O . ARG A 1 151 ? 6.676 5.812 3.953 1 92.38 151 ARG A O 1
ATOM 1212 N N . VAL A 1 152 ? 7.246 7.402 2.512 1 94.69 152 VAL A N 1
ATOM 1213 C CA . VAL A 1 152 ? 6.668 8.492 3.289 1 94.69 152 VAL A CA 1
ATOM 1214 C C . VAL A 1 152 ? 5.145 8.359 3.316 1 94.69 152 VAL A C 1
ATOM 1216 O O . VAL A 1 152 ? 4.523 8.492 4.371 1 94.69 152 VAL A O 1
ATOM 1219 N N . LEU A 1 153 ? 4.574 8.07 2.178 1 96.62 153 LEU A N 1
ATOM 1220 C CA . LEU A 1 153 ? 3.125 7.934 2.064 1 96.62 153 LEU A CA 1
ATOM 1221 C C . LEU A 1 153 ? 2.613 6.816 2.971 1 96.62 153 LEU A C 1
ATOM 1223 O O . LEU A 1 153 ? 1.662 7.012 3.729 1 96.62 153 LEU A O 1
ATOM 1227 N N . ASP A 1 154 ? 3.27 5.676 2.92 1 95.06 154 ASP A N 1
ATOM 1228 C CA . ASP A 1 154 ? 2.842 4.539 3.729 1 95.06 154 ASP A CA 1
ATOM 1229 C C . ASP A 1 154 ? 3.025 4.824 5.219 1 95.06 154 ASP A C 1
ATOM 1231 O O . ASP A 1 154 ? 2.188 4.441 6.035 1 95.06 154 ASP A O 1
ATOM 1235 N N . LEU A 1 155 ? 4.145 5.43 5.531 1 94.19 155 LEU A N 1
ATOM 1236 C CA . LEU A 1 155 ? 4.359 5.832 6.918 1 94.19 155 LEU A CA 1
ATOM 1237 C C . LEU A 1 155 ? 3.23 6.738 7.402 1 94.19 155 LEU A C 1
ATOM 1239 O O . LEU A 1 155 ? 2.652 6.5 8.469 1 94.19 155 LEU A O 1
ATOM 1243 N N . LEU A 1 156 ? 2.859 7.754 6.652 1 95.69 156 LEU A N 1
ATOM 1244 C CA . LEU A 1 156 ? 1.82 8.711 7.027 1 95.69 156 LEU A CA 1
ATOM 1245 C C . LEU A 1 156 ? 0.48 8.008 7.211 1 95.69 156 LEU A C 1
ATOM 1247 O O . LEU A 1 156 ? -0.2 8.211 8.219 1 95.69 156 LEU A O 1
ATOM 1251 N N . LEU A 1 157 ? 0.137 7.164 6.277 1 96.19 157 LEU A N 1
ATOM 1252 C CA . LEU A 1 157 ? -1.145 6.469 6.363 1 96.19 157 LEU A CA 1
ATOM 1253 C C . LEU A 1 157 ? -1.182 5.547 7.578 1 96.19 157 LEU A C 1
ATOM 1255 O O . LEU A 1 157 ? -2.189 5.484 8.281 1 96.19 157 LEU A O 1
ATOM 1259 N N . ASN A 1 158 ? -0.054 4.875 7.836 1 93.5 158 ASN A N 1
ATOM 1260 C CA . ASN A 1 158 ? 0.002 3.996 9 1 93.5 158 ASN A CA 1
ATOM 1261 C C . ASN A 1 158 ? -0.151 4.781 10.297 1 93.5 158 ASN A C 1
ATOM 1263 O O . ASN A 1 158 ? -0.792 4.312 11.242 1 93.5 158 ASN A O 1
ATOM 1267 N N . VAL A 1 159 ? 0.411 5.941 10.305 1 94 159 VAL A N 1
ATOM 1268 C CA . VAL A 1 159 ? 0.424 6.746 11.523 1 94 159 VAL A CA 1
ATOM 1269 C C . VAL A 1 159 ? -0.918 7.453 11.688 1 94 159 VAL A C 1
ATOM 1271 O O . VAL A 1 159 ? -1.511 7.43 12.773 1 94 159 VAL A O 1
ATOM 1274 N N . LEU A 1 160 ? -1.471 8.047 10.664 1 95.5 160 LEU A N 1
ATOM 1275 C CA . LEU A 1 160 ? -2.68 8.859 10.758 1 95.5 160 LEU A CA 1
ATOM 1276 C C . LEU A 1 160 ? -3.916 7.984 10.906 1 95.5 160 LEU A C 1
ATOM 1278 O O . LEU A 1 160 ? -4.91 8.398 11.508 1 95.5 160 LEU A O 1
ATOM 1282 N N . LEU A 1 161 ? -3.842 6.762 10.445 1 94.19 161 LEU A N 1
ATOM 1283 C CA . LEU A 1 161 ? -5 5.871 10.484 1 94.19 161 LEU A CA 1
ATOM 1284 C C . LEU A 1 161 ? -4.926 4.945 11.695 1 94.19 161 LEU A C 1
ATOM 1286 O O . LEU A 1 161 ? -5.793 4.086 11.875 1 94.19 161 LEU A O 1
ATOM 1290 N N . ASP A 1 162 ? -3.822 5.086 12.414 1 91.31 162 ASP A N 1
ATOM 1291 C CA . ASP A 1 162 ? -3.775 4.395 13.703 1 91.31 162 ASP A CA 1
ATOM 1292 C C . ASP A 1 162 ? -4.801 4.969 14.672 1 91.31 162 ASP A C 1
ATOM 1294 O O . ASP A 1 162 ? -4.641 6.086 15.164 1 91.31 162 ASP A O 1
ATOM 1298 N N . ARG A 1 163 ? -5.809 4.262 15.031 1 84.12 163 ARG A N 1
ATOM 1299 C CA . ARG A 1 163 ? -6.91 4.762 15.852 1 84.12 163 ARG A CA 1
ATOM 1300 C C . ARG A 1 163 ? -6.457 5.012 17.281 1 84.12 163 ARG A C 1
ATOM 1302 O O . ARG A 1 163 ? -7.086 5.781 18.016 1 84.12 163 ARG A O 1
ATOM 1309 N N . ASP A 1 164 ? -5.328 4.422 17.625 1 85.88 164 ASP A N 1
ATOM 1310 C CA . ASP A 1 164 ? -4.809 4.633 18.984 1 85.88 164 ASP A CA 1
ATOM 1311 C C . ASP A 1 164 ? -3.916 5.871 19.031 1 85.88 164 ASP A C 1
ATOM 1313 O O . ASP A 1 164 ? -3.588 6.359 20.109 1 85.88 164 ASP A O 1
ATOM 1317 N N . HIS A 1 165 ? -3.57 6.461 17.953 1 85.94 165 HIS A N 1
ATOM 1318 C CA . HIS A 1 165 ? -2.773 7.672 17.797 1 85.94 165 HIS A CA 1
ATOM 1319 C C . HIS A 1 165 ? -1.484 7.59 18.609 1 85.94 165 HIS A C 1
ATOM 1321 O O . HIS A 1 165 ? -1.066 8.57 19.219 1 85.94 165 HIS A O 1
ATOM 1327 N N . ARG A 1 166 ? -0.89 6.398 18.641 1 86.38 166 ARG A N 1
ATOM 1328 C CA . ARG A 1 166 ? 0.263 6.156 19.5 1 86.38 166 ARG A CA 1
ATOM 1329 C C . ARG A 1 166 ? 1.516 6.82 18.938 1 86.38 166 ARG A C 1
ATOM 1331 O O . ARG A 1 166 ? 2.479 7.059 19.672 1 86.38 166 ARG A O 1
ATOM 1338 N N . ARG A 1 167 ? 1.521 7.223 17.703 1 89.25 167 ARG A N 1
ATOM 1339 C CA . ARG A 1 167 ? 2.758 7.688 17.078 1 89.25 167 ARG A CA 1
ATOM 1340 C C . ARG A 1 167 ? 2.639 9.141 16.641 1 89.25 167 ARG A C 1
ATOM 1342 O O . ARG A 1 167 ? 3.441 9.625 15.844 1 89.25 167 ARG A O 1
ATOM 1349 N N . VAL A 1 168 ? 1.512 9.719 17.062 1 90.62 168 VAL A N 1
ATOM 1350 C CA . VAL A 1 168 ? 1.306 11.125 16.766 1 90.62 168 VAL A CA 1
ATOM 1351 C C . VAL A 1 168 ? 1.311 11.938 18.047 1 90.62 168 VAL A C 1
ATOM 1353 O O . VAL A 1 168 ? 0.874 11.453 19.094 1 90.62 168 VAL A O 1
ATOM 1356 N N . GLN A 1 169 ? 1.981 13.062 17.969 1 89.38 169 GLN A N 1
ATOM 1357 C CA . GLN A 1 169 ? 1.838 14.062 19.031 1 89.38 169 GLN A CA 1
ATOM 1358 C C . GLN A 1 169 ? 0.966 15.227 18.562 1 89.38 169 GLN A C 1
ATOM 1360 O O . GLN A 1 169 ? 1.37 16 17.703 1 89.38 169 GLN A O 1
ATOM 1365 N N . PHE A 1 170 ? -0.188 15.383 19.141 1 88.94 170 PHE A N 1
ATOM 1366 C CA . PHE A 1 170 ? -1.122 16.438 18.75 1 88.94 170 PHE A CA 1
ATOM 1367 C C . PHE A 1 170 ? -0.634 17.797 19.234 1 88.94 170 PHE A C 1
ATOM 1369 O O . PHE A 1 170 ? -0.109 17.922 20.344 1 88.94 170 PHE A O 1
ATOM 1376 N N . LEU A 1 171 ? -0.764 18.75 18.359 1 83.81 171 LEU A N 1
ATOM 1377 C CA . LEU A 1 171 ? -0.351 20.109 18.703 1 83.81 171 LEU A CA 1
ATOM 1378 C C . LEU A 1 171 ? -1.549 21.047 18.734 1 83.81 171 LEU A C 1
ATOM 1380 O O . LEU A 1 171 ? -1.385 22.266 18.859 1 83.81 171 LEU A O 1
ATOM 1384 N N . ASP A 1 172 ? -2.893 20.625 18.5 1 73.06 172 ASP A N 1
ATOM 1385 C CA . ASP A 1 172 ? -4.098 21.438 18.391 1 73.06 172 ASP A CA 1
ATOM 1386 C C . ASP A 1 172 ? -4.371 22.188 19.688 1 73.06 172 ASP A C 1
ATOM 1388 O O . ASP A 1 172 ? -4.957 23.281 19.672 1 73.06 172 ASP A O 1
ATOM 1392 N N . GLY A 1 173 ? -4.031 21.656 21.016 1 59.97 173 GLY A N 1
ATOM 1393 C CA . GLY A 1 173 ? -4.34 22.312 22.281 1 59.97 173 GLY A CA 1
ATOM 1394 C C . GLY A 1 173 ? -3.133 22.984 22.906 1 59.97 173 GLY A C 1
ATOM 1395 O O . GLY A 1 173 ? -3.215 23.5 24.031 1 59.97 173 GLY A O 1
ATOM 1396 N N . SER A 1 174 ? -1.963 23.844 22.938 1 52.94 174 SER A N 1
ATOM 1397 C CA . SER A 1 174 ? -0.86 24.719 23.328 1 52.94 174 SER A CA 1
ATOM 1398 C C . SER A 1 174 ? 0.235 23.938 24.047 1 52.94 174 SER A C 1
ATOM 1400 O O . SER A 1 174 ? 1.42 24.234 23.906 1 52.94 174 SER A O 1
ATOM 1402 N N . ALA A 1 175 ? 1.015 23.688 25.125 1 45.5 175 ALA A N 1
ATOM 1403 C CA . ALA A 1 175 ? 2.336 23.391 25.672 1 45.5 175 ALA A CA 1
ATOM 1404 C C . ALA A 1 175 ? 3.338 23.094 24.562 1 45.5 175 ALA A C 1
ATOM 1406 O O . ALA A 1 175 ? 3.467 21.953 24.125 1 45.5 175 ALA A O 1
ATOM 1407 N N . SER A 1 176 ? 3.875 23.75 23.5 1 51.28 176 SER A N 1
ATOM 1408 C CA . SER A 1 176 ? 3.691 24.922 22.656 1 51.28 176 SER A CA 1
ATOM 1409 C C . SER A 1 176 ? 3.795 24.578 21.188 1 51.28 176 SER A C 1
ATOM 1411 O O . SER A 1 176 ? 4.809 24.031 20.734 1 51.28 176 SER A O 1
ATOM 1413 N N . ILE A 1 177 ? 3.6 24.125 20.281 1 50.56 177 ILE A N 1
ATOM 1414 C CA . ILE A 1 177 ? 3.955 24.422 18.891 1 50.56 177 ILE A CA 1
ATOM 1415 C C . ILE A 1 177 ? 3.238 25.703 18.438 1 50.56 177 ILE A C 1
ATOM 1417 O O . ILE A 1 177 ? 2.143 26 18.922 1 50.56 177 ILE A O 1
ATOM 1421 N N . PRO A 1 178 ? 2.6 26.531 17.109 1 50.56 17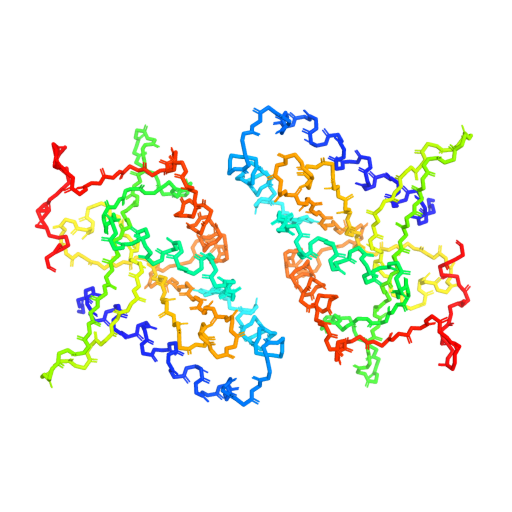8 PRO A N 1
ATOM 1422 C CA . PRO A 1 178 ? 3.135 26.922 15.805 1 50.56 178 PRO A CA 1
ATOM 1423 C C . PRO A 1 178 ? 3.236 28.438 15.641 1 50.56 178 PRO A C 1
ATOM 1425 O O . PRO A 1 178 ? 2.246 29.141 15.82 1 50.56 178 PRO A O 1
ATOM 1428 N N . ALA A 1 179 ? 3.904 29.078 16 1 48.06 179 ALA A N 1
ATOM 1429 C CA . ALA A 1 179 ? 3.971 30.422 15.422 1 48.06 179 ALA A CA 1
ATOM 1430 C C . ALA A 1 179 ? 3.797 30.375 13.906 1 48.06 179 ALA A C 1
ATOM 1432 O O . ALA A 1 179 ? 3.836 31.406 13.242 1 48.06 179 ALA A O 1
ATOM 1433 N N . SER A 1 180 ? 3.123 29.672 12.867 1 57.09 180 SER A N 1
ATOM 1434 C CA . SER A 1 180 ? 2.34 29.656 11.633 1 57.09 180 SER A CA 1
ATOM 1435 C C . SER A 1 180 ? 2.197 28.25 11.086 1 57.09 180 SER A C 1
ATOM 1437 O O . SER A 1 180 ? 3.182 27.5 10.984 1 57.09 180 SER A O 1
ATOM 1439 N N . PRO A 1 181 ? 1.018 26.938 11.094 1 50 181 PRO A N 1
ATOM 1440 C CA . PRO A 1 181 ? 0.129 26.891 9.93 1 50 181 PRO A CA 1
ATOM 1441 C C . PRO A 1 181 ? -1.205 27.578 10.18 1 50 181 PRO A C 1
ATOM 1443 O O . PRO A 1 181 ? -1.854 27.344 11.203 1 50 181 PRO A O 1
ATOM 1446 N N . PRO A 1 182 ? -1.896 28.938 10.148 1 43.97 182 PRO A N 1
ATOM 1447 C CA . PRO A 1 182 ? -2.795 30.094 10.07 1 43.97 182 PRO A CA 1
ATOM 1448 C C . PRO A 1 182 ? -3.471 30.234 8.711 1 43.97 182 PRO A C 1
ATOM 1450 O O . PRO A 1 182 ? -2.852 29.953 7.68 1 43.97 182 PRO A O 1
ATOM 1453 N N . MET B 1 1 ? 17.531 -27.938 -5.32 1 82.94 1 MET B N 1
ATOM 1454 C CA . MET B 1 1 ? 16.453 -27.312 -4.566 1 82.94 1 MET B CA 1
ATOM 1455 C C . MET B 1 1 ? 15.188 -27.219 -5.41 1 82.94 1 MET B C 1
ATOM 1457 O O . MET B 1 1 ? 15.242 -26.844 -6.582 1 82.94 1 MET B O 1
ATOM 1461 N N . SER B 1 2 ? 14.109 -27.766 -4.875 1 90.69 2 SER B N 1
ATOM 1462 C CA . SER B 1 2 ? 12.852 -27.781 -5.613 1 90.69 2 SER B CA 1
ATOM 1463 C C . SER B 1 2 ? 12.023 -26.531 -5.312 1 90.69 2 SER B C 1
ATOM 1465 O O . SER B 1 2 ? 12.281 -25.828 -4.332 1 90.69 2 SER B O 1
ATOM 1467 N N . TRP B 1 3 ? 11.117 -26.281 -6.188 1 92.19 3 TRP B N 1
ATOM 1468 C CA . TRP B 1 3 ? 10.227 -25.141 -5.953 1 92.19 3 TRP B CA 1
ATOM 1469 C C . TRP B 1 3 ? 9.422 -25.344 -4.668 1 92.19 3 TRP B C 1
ATOM 1471 O O . TRP B 1 3 ? 9.094 -24.375 -3.982 1 92.19 3 TRP B O 1
ATOM 1481 N N . ARG B 1 4 ? 9.156 -26.578 -4.242 1 91.31 4 ARG B N 1
ATOM 1482 C CA . ARG B 1 4 ? 8.445 -26.875 -2.998 1 91.31 4 ARG B CA 1
ATOM 1483 C C . ARG B 1 4 ? 9.266 -26.453 -1.786 1 91.31 4 ARG B C 1
ATOM 1485 O O . ARG B 1 4 ? 8.727 -25.922 -0.813 1 91.31 4 ARG B O 1
ATOM 1492 N N . THR B 1 5 ? 10.539 -26.734 -1.946 1 92.31 5 THR B N 1
ATOM 1493 C CA . THR B 1 5 ? 11.43 -26.344 -0.858 1 92.31 5 THR B CA 1
ATOM 1494 C C . THR B 1 5 ? 11.492 -24.828 -0.728 1 92.31 5 THR B C 1
ATOM 1496 O O . THR B 1 5 ? 11.484 -24.297 0.383 1 92.31 5 THR B O 1
ATOM 1499 N N . VAL B 1 6 ? 11.539 -24.141 -1.87 1 94.19 6 VAL B N 1
ATOM 1500 C CA . VAL B 1 6 ? 11.578 -22.672 -1.872 1 94.19 6 VAL B CA 1
ATOM 1501 C C . VAL B 1 6 ? 10.297 -22.125 -1.252 1 94.19 6 VAL B C 1
ATOM 1503 O O . VAL B 1 6 ? 10.344 -21.188 -0.442 1 94.19 6 VAL B O 1
ATOM 1506 N N . ALA B 1 7 ? 9.133 -22.688 -1.604 1 94.44 7 ALA B N 1
ATOM 1507 C CA . ALA B 1 7 ? 7.844 -22.281 -1.059 1 94.44 7 ALA B CA 1
ATOM 1508 C C . ALA B 1 7 ? 7.797 -22.484 0.453 1 94.44 7 ALA B C 1
ATOM 1510 O O . ALA B 1 7 ? 7.383 -21.594 1.196 1 94.44 7 ALA B O 1
ATOM 1511 N N . ALA B 1 8 ? 8.234 -23.688 0.856 1 93.88 8 ALA B N 1
ATOM 1512 C CA . ALA B 1 8 ? 8.211 -24.031 2.277 1 93.88 8 ALA B CA 1
ATOM 1513 C C . ALA B 1 8 ? 9.141 -23.125 3.072 1 93.88 8 ALA B C 1
ATOM 1515 O O . ALA B 1 8 ? 8.805 -22.688 4.172 1 93.88 8 ALA B O 1
ATOM 1516 N N . ASP B 1 9 ? 10.328 -22.891 2.559 1 94.75 9 ASP B N 1
ATOM 1517 C CA . ASP B 1 9 ? 11.297 -22.031 3.227 1 94.75 9 ASP B CA 1
ATOM 1518 C C . ASP B 1 9 ? 10.75 -20.609 3.381 1 94.75 9 ASP B C 1
ATOM 1520 O O . ASP B 1 9 ? 10.898 -20 4.438 1 94.75 9 ASP B O 1
ATOM 1524 N N . ALA B 1 10 ? 10.125 -20.078 2.305 1 95.94 10 ALA B N 1
ATOM 1525 C CA . ALA B 1 10 ? 9.562 -18.734 2.361 1 95.94 10 ALA B CA 1
ATOM 1526 C C . ALA B 1 10 ? 8.469 -18.641 3.424 1 95.94 10 ALA B C 1
ATOM 1528 O O . ALA B 1 10 ? 8.391 -17.656 4.164 1 95.94 10 ALA B O 1
ATOM 1529 N N . HIS B 1 11 ? 7.633 -19.609 3.486 1 94.56 11 HIS B N 1
ATOM 1530 C CA . HIS B 1 11 ? 6.574 -19.641 4.488 1 94.56 11 HIS B CA 1
ATOM 1531 C C . HIS B 1 11 ? 7.152 -19.719 5.898 1 94.56 11 HIS B C 1
ATOM 1533 O O . HIS B 1 11 ? 6.723 -19 6.793 1 94.56 11 HIS B O 1
ATOM 1539 N N . THR B 1 12 ? 8.094 -20.609 6.059 1 94.88 12 THR B N 1
ATOM 1540 C CA . THR B 1 12 ? 8.75 -20.781 7.352 1 94.88 12 THR B CA 1
ATOM 1541 C C . THR B 1 12 ? 9.398 -19.469 7.797 1 94.88 12 THR B C 1
ATOM 1543 O O . THR B 1 12 ? 9.352 -19.125 8.977 1 94.88 12 THR B O 1
ATOM 1546 N N . ASP B 1 13 ? 10.016 -18.781 6.879 1 96.69 13 ASP B N 1
ATOM 1547 C CA . ASP B 1 13 ? 10.625 -17.5 7.184 1 96.69 13 ASP B CA 1
ATOM 1548 C C . ASP B 1 13 ? 9.586 -16.516 7.738 1 96.69 13 ASP B C 1
ATOM 1550 O O . ASP B 1 13 ? 9.875 -15.773 8.68 1 96.69 13 ASP B O 1
ATOM 1554 N N . VAL B 1 14 ? 8.391 -16.438 7.16 1 97.56 14 VAL B N 1
ATOM 1555 C CA . VAL B 1 14 ? 7.34 -15.547 7.633 1 97.56 14 VAL B CA 1
ATOM 1556 C C . VAL B 1 14 ? 6.938 -15.93 9.055 1 97.56 14 VAL B C 1
ATOM 1558 O O . VAL B 1 14 ? 6.812 -15.07 9.922 1 97.56 14 VAL B O 1
ATOM 1561 N N . VAL B 1 15 ? 6.77 -17.234 9.273 1 95.94 15 VAL B N 1
ATOM 1562 C CA . VAL B 1 15 ? 6.383 -17.703 10.602 1 95.94 15 VAL B CA 1
ATOM 1563 C C . VAL B 1 15 ? 7.445 -17.312 11.617 1 95.94 15 VAL B C 1
ATOM 1565 O O . VAL B 1 15 ? 7.121 -16.797 12.695 1 95.94 15 VAL B O 1
ATOM 1568 N N . ARG B 1 16 ? 8.656 -17.516 11.305 1 97.31 16 ARG B N 1
ATOM 1569 C CA . ARG B 1 16 ? 9.75 -17.156 12.195 1 97.31 16 ARG B CA 1
ATOM 1570 C C . ARG B 1 16 ? 9.781 -15.656 12.445 1 97.31 16 ARG B C 1
ATOM 1572 O O . ARG B 1 16 ? 10.023 -15.211 13.57 1 97.31 16 ARG B O 1
ATOM 1579 N N . LEU B 1 17 ? 9.609 -14.891 11.398 1 97.75 17 LEU B N 1
ATOM 1580 C CA . LEU B 1 17 ? 9.617 -13.438 11.523 1 97.75 17 LEU B CA 1
ATOM 1581 C C . LEU B 1 17 ? 8.5 -12.961 12.445 1 97.75 17 LEU B C 1
ATOM 1583 O O . LEU B 1 17 ? 8.711 -12.07 13.273 1 97.75 17 LEU B O 1
ATOM 1587 N N . VAL B 1 18 ? 7.316 -13.531 12.297 1 97.88 18 VAL B N 1
ATOM 1588 C CA . VAL B 1 18 ? 6.188 -13.188 13.156 1 97.88 18 VAL B CA 1
ATOM 1589 C C . VAL B 1 18 ? 6.555 -13.438 14.617 1 97.88 18 VAL B C 1
ATOM 1591 O O . VAL B 1 18 ? 6.27 -12.609 15.484 1 97.88 18 VAL B O 1
ATOM 1594 N N . ALA B 1 19 ? 7.207 -14.531 14.844 1 97.56 19 ALA B N 1
ATOM 1595 C CA . ALA B 1 19 ? 7.641 -14.875 16.203 1 97.56 19 ALA B CA 1
ATOM 1596 C C . ALA B 1 19 ? 8.742 -13.938 16.672 1 97.56 19 ALA B C 1
ATOM 1598 O O . ALA B 1 19 ? 8.688 -13.414 17.797 1 97.56 19 ALA B O 1
ATOM 1599 N N . SER B 1 20 ? 9.711 -13.695 15.867 1 98.19 20 SER B N 1
ATOM 1600 C CA . SER B 1 20 ? 10.875 -12.906 16.266 1 98.19 20 SER B CA 1
ATOM 1601 C C . SER B 1 20 ? 10.484 -11.461 16.547 1 98.19 20 SER B C 1
ATOM 1603 O O . SER B 1 20 ? 11.07 -10.812 17.422 1 98.19 20 SER B O 1
ATOM 1605 N N . LEU B 1 21 ? 9.477 -10.953 15.875 1 98.06 21 LEU B N 1
ATOM 1606 C CA . LEU B 1 21 ? 8.992 -9.594 16.078 1 98.06 21 LEU B CA 1
ATOM 1607 C C . LEU B 1 21 ? 7.961 -9.539 17.203 1 98.06 21 LEU B C 1
ATOM 1609 O O . LEU B 1 21 ? 7.422 -8.477 17.516 1 98.06 21 LEU B O 1
ATOM 1613 N N . SER B 1 22 ? 7.625 -10.711 17.766 1 98.12 22 SER B N 1
ATOM 1614 C CA . SER B 1 22 ? 6.648 -10.844 18.844 1 98.12 22 SER B CA 1
ATOM 1615 C C . SER B 1 22 ? 5.312 -10.219 18.453 1 98.12 22 SER B C 1
ATOM 1617 O O . SER B 1 22 ? 4.664 -9.562 19.281 1 98.12 22 SER B O 1
ATOM 1619 N N . LEU B 1 23 ? 4.883 -10.422 17.219 1 98 23 LEU B N 1
ATOM 1620 C CA . LEU B 1 23 ? 3.723 -9.711 16.688 1 98 23 LEU B CA 1
ATOM 1621 C C . LEU B 1 23 ? 2.457 -10.094 17.438 1 98 23 LEU B C 1
ATOM 1623 O O . LEU B 1 23 ? 1.521 -9.297 17.531 1 98 23 LEU B O 1
ATOM 1627 N N . ARG B 1 24 ? 2.416 -11.273 18.016 1 97.06 24 ARG B N 1
ATOM 1628 C CA . ARG B 1 24 ? 1.245 -11.758 18.75 1 97.06 24 ARG B CA 1
ATOM 1629 C C . ARG B 1 24 ? 0.927 -10.859 19.938 1 97.06 24 ARG B C 1
ATOM 1631 O O . ARG B 1 24 ? -0.228 -10.766 20.359 1 97.06 24 ARG B O 1
ATOM 1638 N N . ARG B 1 25 ? 1.821 -10.133 20.422 1 97.19 25 ARG B N 1
ATOM 1639 C CA . ARG B 1 25 ? 1.66 -9.352 21.656 1 97.19 25 ARG B CA 1
ATOM 1640 C C . ARG B 1 25 ? 1.024 -8 21.344 1 97.19 25 ARG B C 1
ATOM 1642 O O . ARG B 1 25 ? 0.562 -7.309 22.266 1 97.19 25 ARG B O 1
ATOM 1649 N N . PHE B 1 26 ? 0.995 -7.609 20.156 1 95.94 26 PHE B N 1
ATOM 1650 C CA . PHE B 1 26 ? 0.631 -6.234 19.828 1 95.94 26 PHE B CA 1
ATOM 1651 C C . PHE B 1 26 ? -0.814 -6.152 19.359 1 95.94 26 PHE B C 1
ATOM 1653 O O . PHE B 1 26 ? -1.339 -7.105 18.781 1 95.94 26 PHE B O 1
ATOM 1660 N N . ARG B 1 27 ? -1.393 -4.992 19.625 1 93.75 27 ARG B N 1
ATOM 1661 C CA . ARG B 1 27 ? -2.691 -4.676 19.047 1 93.75 27 ARG B CA 1
ATOM 1662 C C . ARG B 1 27 ? -2.574 -4.465 17.547 1 93.75 27 ARG B C 1
ATOM 1664 O O . ARG B 1 27 ? -1.477 -4.262 17.016 1 93.75 27 ARG B O 1
ATOM 1671 N N . PRO B 1 28 ? -3.697 -4.543 16.828 1 94.06 28 PRO B N 1
ATOM 1672 C CA . PRO B 1 28 ? -3.686 -4.57 15.359 1 94.06 28 PRO B CA 1
ATOM 1673 C C . PRO B 1 28 ? -2.9 -3.408 14.75 1 94.06 28 PRO B C 1
ATOM 1675 O O . PRO B 1 28 ? -2.096 -3.611 13.836 1 94.06 28 PRO B O 1
ATOM 1678 N N . ASN B 1 29 ? -3.066 -2.213 15.234 1 90.62 29 ASN B N 1
ATOM 1679 C CA . ASN B 1 29 ? -2.395 -1.064 14.641 1 90.62 29 ASN B CA 1
ATOM 1680 C C . ASN B 1 29 ? -0.883 -1.132 14.836 1 90.62 29 ASN B C 1
ATOM 1682 O O . ASN B 1 29 ? -0.117 -0.841 13.914 1 90.62 29 ASN B O 1
ATOM 1686 N N . GLU B 1 30 ? -0.463 -1.5 16.047 1 92.69 30 GLU B N 1
ATOM 1687 C CA . GLU B 1 30 ? 0.96 -1.668 16.312 1 92.69 30 GLU B CA 1
ATOM 1688 C C . GLU B 1 30 ? 1.545 -2.826 15.516 1 92.69 30 GLU B C 1
ATOM 1690 O O . GLU B 1 30 ? 2.674 -2.742 15.023 1 92.69 30 GLU B O 1
ATOM 1695 N N . LEU B 1 31 ? 0.783 -3.887 15.398 1 96.5 31 LEU B N 1
ATOM 1696 C CA . LEU B 1 31 ? 1.204 -5.031 14.602 1 96.5 31 LEU B CA 1
ATOM 1697 C C . LEU B 1 31 ? 1.418 -4.629 13.148 1 96.5 31 LEU B C 1
ATOM 1699 O O . LEU B 1 31 ? 2.449 -4.949 12.555 1 96.5 31 LEU B O 1
ATOM 1703 N N . ARG B 1 32 ? 0.49 -3.926 12.578 1 95.94 32 ARG B N 1
ATOM 1704 C CA . ARG B 1 32 ? 0.589 -3.436 11.211 1 95.94 32 ARG B CA 1
ATOM 1705 C C . ARG B 1 32 ? 1.844 -2.59 11.016 1 95.94 32 ARG B C 1
ATOM 1707 O O . ARG B 1 32 ? 2.57 -2.76 10.039 1 95.94 32 ARG B O 1
ATOM 1714 N N . TRP B 1 33 ? 2.129 -1.715 11.922 1 93 33 TRP B N 1
ATOM 1715 C CA . TRP B 1 33 ? 3.299 -0.845 11.867 1 93 33 TRP B CA 1
ATOM 1716 C C . TRP B 1 33 ? 4.586 -1.662 11.883 1 93 33 TRP B C 1
ATOM 1718 O O . TRP B 1 33 ? 5.469 -1.463 11.047 1 93 33 TRP B O 1
ATOM 1728 N N . ARG B 1 34 ? 4.711 -2.533 12.797 1 95.5 34 ARG B N 1
ATOM 1729 C CA . ARG B 1 34 ? 5.934 -3.311 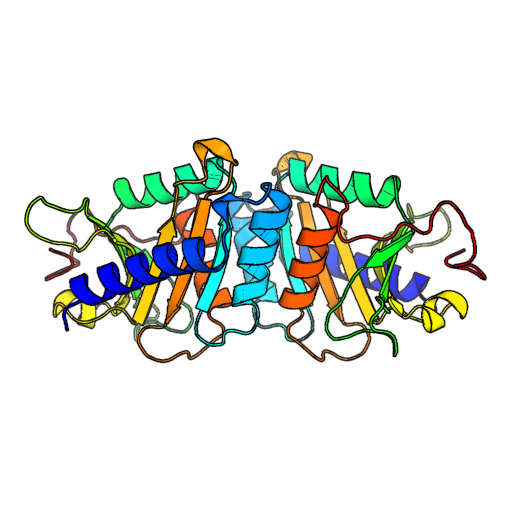12.961 1 95.5 34 ARG B CA 1
ATOM 1730 C C . ARG B 1 34 ? 6.207 -4.176 11.734 1 95.5 34 ARG B C 1
ATOM 1732 O O . ARG B 1 34 ? 7.359 -4.332 11.32 1 95.5 34 ARG B O 1
ATOM 1739 N N . TRP B 1 35 ? 5.137 -4.746 11.203 1 97.69 35 TRP B N 1
ATOM 1740 C CA . TRP B 1 35 ? 5.258 -5.551 9.992 1 97.69 35 TRP B CA 1
ATOM 1741 C C . TRP B 1 35 ? 5.781 -4.711 8.828 1 97.69 35 TRP B C 1
ATOM 1743 O O . TRP B 1 35 ? 6.723 -5.109 8.141 1 97.69 35 TRP B O 1
ATOM 1753 N N . TRP B 1 36 ? 5.254 -3.564 8.68 1 95.19 36 TRP B N 1
ATOM 1754 C CA . TRP B 1 36 ? 5.688 -2.635 7.645 1 95.19 36 TRP B CA 1
ATOM 1755 C C . TRP B 1 36 ? 7.117 -2.164 7.898 1 95.19 36 TRP B C 1
ATOM 1757 O O . TRP B 1 36 ? 7.965 -2.232 7.008 1 95.19 36 TRP B O 1
ATOM 1767 N N . ASP B 1 37 ? 7.379 -1.698 9.07 1 92.94 37 ASP B N 1
ATOM 1768 C CA . ASP B 1 37 ? 8.656 -1.088 9.445 1 92.94 37 ASP B CA 1
ATOM 1769 C C . ASP B 1 37 ? 9.805 -2.072 9.273 1 92.94 37 ASP B C 1
ATOM 1771 O O . ASP B 1 37 ? 10.898 -1.69 8.836 1 92.94 37 ASP B O 1
ATOM 1775 N N . HIS B 1 38 ? 9.555 -3.275 9.57 1 96.56 38 HIS B N 1
ATOM 1776 C CA . HIS B 1 38 ? 10.586 -4.293 9.422 1 96.56 38 HIS B CA 1
ATOM 1777 C C . HIS B 1 38 ? 11.031 -4.422 7.965 1 96.56 38 HIS B C 1
ATOM 1779 O O . HIS B 1 38 ? 12.203 -4.672 7.691 1 96.56 38 HIS B O 1
ATOM 1785 N N . HIS B 1 39 ? 10.109 -4.188 7.02 1 96.94 39 HIS B N 1
ATOM 1786 C CA . HIS B 1 39 ? 10.383 -4.523 5.625 1 96.94 39 HIS B CA 1
ATOM 1787 C C . HIS B 1 39 ? 10.742 -3.277 4.82 1 96.94 39 HIS B C 1
ATOM 1789 O O . HIS B 1 39 ? 11.188 -3.379 3.676 1 96.94 39 HIS B O 1
ATOM 1795 N N . VAL B 1 40 ? 10.602 -2.143 5.379 1 91.38 40 VAL B N 1
ATOM 1796 C CA . VAL B 1 40 ? 10.609 -0.887 4.633 1 91.38 40 VAL B CA 1
ATOM 1797 C C . VAL B 1 40 ? 11.953 -0.695 3.947 1 91.38 40 VAL B C 1
ATOM 1799 O O . VAL B 1 40 ? 12.023 -0.154 2.842 1 91.38 40 VAL B O 1
ATOM 1802 N N . ASP B 1 41 ? 13.07 -1.246 4.477 1 89.75 41 ASP B N 1
ATOM 1803 C CA . ASP B 1 41 ? 14.398 -0.988 3.928 1 89.75 41 ASP B CA 1
ATOM 1804 C C . ASP B 1 41 ? 14.922 -2.201 3.164 1 89.75 41 ASP B C 1
ATOM 1806 O O . ASP B 1 41 ? 16.062 -2.191 2.67 1 89.75 41 ASP B O 1
ATOM 1810 N N . TYR B 1 42 ? 14.141 -3.277 3.078 1 93.81 42 TYR B N 1
ATOM 1811 C CA . TYR B 1 42 ? 14.57 -4.434 2.301 1 93.81 42 TYR B CA 1
ATOM 1812 C C . TYR B 1 42 ? 14.562 -4.121 0.809 1 93.81 42 TYR B C 1
ATOM 1814 O O . TYR B 1 42 ? 13.656 -3.445 0.312 1 93.81 42 TYR B O 1
ATOM 1822 N N . THR B 1 43 ? 15.555 -4.66 0.156 1 93.31 43 THR B N 1
ATOM 1823 C CA . THR B 1 43 ? 15.641 -4.465 -1.287 1 93.31 43 THR B CA 1
ATOM 1824 C C . THR B 1 43 ? 15.062 -5.668 -2.029 1 93.31 43 THR B C 1
ATOM 1826 O O . THR B 1 43 ? 14.789 -5.594 -3.227 1 93.31 43 THR B O 1
ATOM 1829 N N . ASN B 1 44 ? 14.898 -6.785 -1.331 1 96.06 44 ASN B N 1
ATOM 1830 C CA . ASN B 1 44 ? 14.438 -7.996 -2.004 1 96.06 44 ASN B CA 1
ATOM 1831 C C . ASN B 1 44 ? 13.094 -8.469 -1.448 1 96.06 44 ASN B C 1
ATOM 1833 O O . ASN B 1 44 ? 12.609 -9.539 -1.816 1 96.06 44 ASN B O 1
ATOM 1837 N N . ALA B 1 45 ? 12.508 -7.703 -0.479 1 97.81 45 ALA B N 1
ATOM 1838 C CA . ALA B 1 45 ? 11.25 -8.125 0.119 1 97.81 45 ALA B CA 1
ATOM 1839 C C . ALA B 1 45 ? 10.344 -6.93 0.399 1 97.81 45 ALA B C 1
ATOM 1841 O O . ALA B 1 45 ? 10.828 -5.809 0.587 1 97.81 45 ALA B O 1
ATOM 1842 N N . ALA B 1 46 ? 9.094 -7.125 0.319 1 97.19 46 ALA B N 1
ATOM 1843 C CA . ALA B 1 46 ? 8.055 -6.184 0.731 1 97.19 46 ALA B CA 1
ATOM 1844 C C . ALA B 1 46 ? 6.895 -6.906 1.413 1 97.19 46 ALA B C 1
ATOM 1846 O O . ALA B 1 46 ? 6.746 -8.125 1.27 1 97.19 46 ALA B O 1
ATOM 1847 N N . ALA B 1 47 ? 6.145 -6.184 2.225 1 98.25 47 ALA B N 1
ATOM 1848 C CA . ALA B 1 47 ? 5.062 -6.812 2.979 1 98.25 47 ALA B CA 1
ATOM 1849 C C . ALA B 1 47 ? 3.861 -5.879 3.096 1 98.25 47 ALA B C 1
ATOM 1851 O O . ALA B 1 47 ? 3.992 -4.664 2.922 1 98.25 47 ALA B O 1
ATOM 1852 N N . ARG B 1 48 ? 2.729 -6.41 3.244 1 97.5 48 ARG B N 1
ATOM 1853 C CA . ARG B 1 48 ? 1.475 -5.707 3.494 1 97.5 48 ARG B CA 1
ATOM 1854 C C . ARG B 1 48 ? 0.635 -6.438 4.539 1 97.5 48 ARG B C 1
ATOM 1856 O O . ARG B 1 48 ? 0.773 -7.648 4.715 1 97.5 48 ARG B O 1
ATOM 1863 N N . ALA B 1 49 ? -0.101 -5.684 5.262 1 97.69 49 ALA B N 1
ATOM 1864 C CA . ALA B 1 49 ? -1.18 -6.203 6.098 1 97.69 49 ALA B CA 1
ATOM 1865 C C . ALA B 1 49 ? -2.541 -5.945 5.461 1 97.69 49 ALA B C 1
ATOM 1867 O O . ALA B 1 49 ? -2.912 -4.793 5.219 1 97.69 49 ALA B O 1
ATOM 1868 N N . LEU B 1 50 ? -3.248 -6.988 5.184 1 97.38 50 LEU B N 1
ATOM 1869 C CA . LEU B 1 50 ? -4.516 -6.883 4.465 1 97.38 50 LEU B CA 1
ATOM 1870 C C . LEU B 1 50 ? -5.691 -6.91 5.434 1 97.38 50 LEU B C 1
ATOM 1872 O O . LEU B 1 50 ? -5.676 -7.652 6.422 1 97.38 50 LEU B O 1
ATOM 1876 N N . GLU B 1 51 ? -6.723 -6.184 5.07 1 95.94 51 GLU B N 1
ATOM 1877 C CA . GLU B 1 51 ? -8.008 -6.32 5.75 1 95.94 51 GLU B CA 1
ATOM 1878 C C . GLU B 1 51 ? -8.633 -7.688 5.48 1 95.94 51 GLU B C 1
ATOM 1880 O O . GLU B 1 51 ? -8.32 -8.328 4.473 1 95.94 51 GLU B O 1
ATOM 1885 N N . PRO B 1 52 ? -9.531 -8.086 6.359 1 97.25 52 PRO B N 1
ATOM 1886 C CA . PRO B 1 52 ? -10.07 -9.445 6.285 1 97.25 52 PRO B CA 1
ATOM 1887 C C . PRO B 1 52 ? -10.727 -9.75 4.941 1 97.25 52 PRO B C 1
ATOM 1889 O O . PRO B 1 52 ? -10.531 -10.836 4.387 1 97.25 52 PRO B O 1
ATOM 1892 N N . HIS B 1 53 ? -11.484 -8.828 4.402 1 96.12 53 HIS B N 1
ATOM 1893 C CA . HIS B 1 53 ? -12.172 -9.117 3.154 1 96.12 53 HIS B CA 1
ATOM 1894 C C . HIS B 1 53 ? -11.188 -9.273 2 1 96.12 53 HIS B C 1
ATOM 1896 O O . HIS B 1 53 ? -11.367 -10.141 1.139 1 96.12 53 HIS B O 1
ATOM 1902 N N . ARG B 1 54 ? -10.156 -8.477 1.964 1 95.81 54 ARG B N 1
ATOM 1903 C CA . ARG B 1 54 ? -9.133 -8.602 0.93 1 95.81 54 ARG B CA 1
ATOM 1904 C C . ARG B 1 54 ? -8.375 -9.914 1.072 1 95.81 54 ARG B C 1
ATOM 1906 O O . ARG B 1 54 ? -8.039 -10.555 0.074 1 95.81 54 ARG B O 1
ATOM 1913 N N . TRP B 1 55 ? -8.102 -10.258 2.32 1 97.88 55 TRP B N 1
ATOM 1914 C CA . TRP B 1 55 ? -7.461 -11.539 2.586 1 97.88 55 TRP B CA 1
ATOM 1915 C C . TRP B 1 55 ? -8.305 -12.688 2.039 1 97.88 55 TRP B C 1
ATOM 1917 O O . TRP B 1 55 ? -7.797 -13.555 1.321 1 97.88 55 TRP B O 1
ATOM 1927 N N . ARG B 1 56 ? -9.562 -12.68 2.361 1 97.5 56 ARG B N 1
ATOM 1928 C CA . ARG B 1 56 ? -10.469 -13.742 1.933 1 97.5 56 ARG B CA 1
ATOM 1929 C C . ARG B 1 56 ? -10.555 -13.805 0.412 1 97.5 56 ARG B C 1
ATOM 1931 O O . ARG B 1 56 ? -10.539 -14.891 -0.171 1 97.5 56 ARG B O 1
ATOM 1938 N N . ASP B 1 57 ? -10.602 -12.648 -0.18 1 96.62 57 ASP B N 1
ATOM 1939 C CA . ASP B 1 57 ? -10.656 -12.602 -1.638 1 96.62 57 ASP B CA 1
ATOM 1940 C C . ASP B 1 57 ? -9.391 -13.195 -2.252 1 96.62 57 ASP B C 1
ATOM 1942 O O . ASP B 1 57 ? -9.461 -13.922 -3.248 1 96.62 57 ASP B O 1
ATOM 1946 N N . LEU B 1 58 ? -8.25 -12.883 -1.674 1 97.44 58 LEU B N 1
ATOM 1947 C CA . LEU B 1 58 ? -6.977 -13.367 -2.193 1 97.44 58 LEU B CA 1
ATOM 1948 C C . LEU B 1 58 ? -6.891 -14.883 -2.096 1 97.44 58 LEU B C 1
ATOM 1950 O O . LEU B 1 58 ? -6.523 -15.555 -3.064 1 97.44 58 LEU B O 1
ATOM 1954 N N . VAL B 1 59 ? -7.242 -15.391 -0.964 1 96.75 59 VAL B N 1
ATOM 1955 C CA . VAL B 1 59 ? -7.207 -16.828 -0.734 1 96.75 59 VAL B CA 1
ATOM 1956 C C . VAL B 1 59 ? -8.219 -17.531 -1.639 1 96.75 59 VAL B C 1
ATOM 1958 O O . VAL B 1 59 ? -7.918 -18.562 -2.238 1 96.75 59 VAL B O 1
ATOM 1961 N N . ALA B 1 60 ? -9.414 -16.922 -1.715 1 95.75 60 ALA B N 1
ATOM 1962 C CA . ALA B 1 60 ? -10.445 -17.484 -2.588 1 95.75 60 ALA B CA 1
ATOM 1963 C C . ALA B 1 60 ? -9.977 -17.516 -4.039 1 95.75 60 ALA B C 1
ATOM 1965 O O . ALA B 1 60 ? -10.227 -18.484 -4.758 1 95.75 60 ALA B O 1
ATOM 1966 N N . PHE B 1 61 ? -9.336 -16.5 -4.449 1 95.69 61 PHE B N 1
ATOM 1967 C CA . PHE B 1 61 ? -8.789 -16.469 -5.797 1 95.69 61 PHE B CA 1
ATOM 1968 C C . PHE B 1 61 ? -7.824 -17.625 -6.02 1 95.69 61 PHE B C 1
ATOM 1970 O O . PHE B 1 61 ? -7.965 -18.375 -6.988 1 95.69 61 PHE B O 1
ATOM 1977 N N . GLY B 1 62 ? -6.805 -17.719 -5.156 1 94.31 62 GLY B N 1
ATOM 1978 C CA . GLY B 1 62 ? -5.828 -18.781 -5.289 1 94.31 62 GLY B CA 1
ATOM 1979 C C . GLY B 1 62 ? -6.457 -20.172 -5.332 1 94.31 62 GLY B C 1
ATOM 1980 O O . GLY B 1 62 ? -6.094 -20.984 -6.172 1 94.31 62 GLY B O 1
ATOM 1981 N N . ALA B 1 63 ? -7.426 -20.406 -4.453 1 92.81 63 ALA B N 1
ATOM 1982 C CA . ALA B 1 63 ? -8.094 -21.703 -4.379 1 92.81 63 ALA B CA 1
ATOM 1983 C C . ALA B 1 63 ? -8.922 -21.969 -5.633 1 92.81 63 ALA B C 1
ATOM 1985 O O . ALA B 1 63 ? -9 -23.109 -6.105 1 92.81 63 ALA B O 1
ATOM 1986 N N . GLY B 1 64 ? -9.516 -20.938 -6.137 1 91.62 64 GLY B N 1
ATOM 1987 C CA . GLY B 1 64 ? -10.398 -21.078 -7.285 1 91.62 64 GLY B CA 1
ATOM 1988 C C . GLY B 1 64 ? -9.656 -21.094 -8.609 1 91.62 64 GLY B C 1
ATOM 1989 O O . GLY B 1 64 ? -10.102 -21.734 -9.57 1 91.62 64 GLY B O 1
ATOM 1990 N N . HIS B 1 65 ? -8.547 -20.375 -8.68 1 90.69 65 HIS B N 1
ATOM 1991 C CA . HIS B 1 65 ? -7.742 -20.234 -9.891 1 90.69 65 HIS B CA 1
ATOM 1992 C C . HIS B 1 65 ? -6.254 -20.375 -9.586 1 90.69 65 HIS B C 1
ATOM 1994 O O . HIS B 1 65 ? -5.504 -19.406 -9.672 1 90.69 65 HIS B O 1
ATOM 2000 N N . PRO B 1 66 ? -5.84 -21.578 -9.375 1 91.69 66 PRO B N 1
ATOM 2001 C CA . PRO B 1 66 ? -4.496 -21.797 -8.828 1 91.69 66 PRO B CA 1
ATOM 2002 C C . PRO B 1 66 ? -3.393 -21.516 -9.844 1 91.69 66 PRO B C 1
ATOM 2004 O O . PRO B 1 66 ? -2.221 -21.406 -9.477 1 91.69 66 PRO B O 1
ATOM 2007 N N . LEU B 1 67 ? -3.703 -21.484 -11.117 1 92 67 LEU B N 1
ATOM 2008 C CA . LEU B 1 67 ? -2.709 -21.25 -12.164 1 92 67 LEU B CA 1
ATOM 2009 C C . LEU B 1 67 ? -3.182 -20.188 -13.141 1 92 67 LEU B C 1
ATOM 2011 O O . LEU B 1 67 ? -4.215 -20.344 -13.789 1 92 67 LEU B O 1
ATOM 2015 N N . CYS B 1 68 ? -2.4 -19.172 -13.195 1 92.75 68 CYS B N 1
ATOM 2016 C CA . CYS B 1 68 ? -2.768 -18.094 -14.125 1 92.75 68 CYS B CA 1
ATOM 2017 C C . CYS B 1 68 ? -1.53 -17.359 -14.633 1 92.75 68 CYS B C 1
ATOM 2019 O O . CYS B 1 68 ? -0.435 -17.547 -14.094 1 92.75 68 CYS B O 1
ATOM 2021 N N . LEU B 1 69 ? -1.672 -16.672 -15.719 1 92.44 69 LEU B N 1
ATOM 2022 C CA . LEU B 1 69 ? -0.67 -15.734 -16.203 1 92.44 69 LEU B CA 1
ATOM 2023 C C . LEU B 1 69 ? -0.952 -14.328 -15.703 1 92.44 69 LEU B C 1
ATOM 2025 O O . LEU B 1 69 ? -2.105 -13.891 -15.672 1 92.44 69 LEU B O 1
ATOM 2029 N N . VAL B 1 70 ? 0.072 -13.672 -15.211 1 92.75 70 VAL B N 1
ATOM 2030 C CA . VAL B 1 70 ? -0.063 -12.305 -14.734 1 92.75 70 VAL B CA 1
ATOM 2031 C C . VAL B 1 70 ? 0.89 -11.383 -15.5 1 92.75 70 VAL B C 1
ATOM 2033 O O . VAL B 1 70 ? 1.999 -11.789 -15.852 1 92.75 70 VAL B O 1
ATOM 2036 N N . PRO B 1 71 ? 0.489 -10.219 -15.742 1 89.31 71 PRO B N 1
ATOM 2037 C CA . PRO B 1 71 ? 1.33 -9.281 -16.484 1 89.31 71 PRO B CA 1
ATOM 2038 C C . PRO B 1 71 ? 2.34 -8.562 -15.594 1 89.31 71 PRO B C 1
ATOM 2040 O O . PRO B 1 71 ? 1.975 -7.633 -14.867 1 89.31 71 PRO B O 1
ATOM 2043 N N . ILE B 1 72 ? 3.512 -9.023 -15.68 1 88.62 72 ILE B N 1
ATOM 2044 C CA . ILE B 1 72 ? 4.617 -8.305 -15.047 1 88.62 72 ILE B CA 1
ATOM 2045 C C . ILE B 1 72 ? 5.375 -7.504 -16.109 1 88.62 72 ILE B C 1
ATOM 2047 O O . ILE B 1 72 ? 6.031 -8.078 -16.969 1 88.62 72 ILE B O 1
ATOM 2051 N N . PRO B 1 73 ? 5.234 -6.176 -16.047 1 78.94 73 PRO B N 1
ATOM 2052 C CA . PRO B 1 73 ? 5.715 -5.328 -17.141 1 78.94 73 PRO B CA 1
ATOM 2053 C C . PRO B 1 73 ? 7.172 -5.605 -17.5 1 78.94 73 PRO B C 1
ATOM 2055 O O . PRO B 1 73 ? 7.535 -5.559 -18.688 1 78.94 73 PRO B O 1
ATOM 2058 N N . SER B 1 74 ? 7.98 -5.953 -16.594 1 80.06 74 SER B N 1
ATOM 2059 C CA . SER B 1 74 ? 9.391 -6.176 -16.875 1 80.06 74 SER B CA 1
ATOM 2060 C C . SER B 1 74 ? 9.641 -7.598 -17.375 1 80.06 74 SER B C 1
ATOM 2062 O O . SER B 1 74 ? 10.766 -7.953 -17.719 1 80.06 74 SER B O 1
ATOM 2064 N N . ARG B 1 75 ? 8.578 -8.359 -17.422 1 85.5 75 ARG B N 1
ATOM 2065 C CA . ARG B 1 75 ? 8.703 -9.766 -17.797 1 85.5 75 ARG B CA 1
ATOM 2066 C C . ARG B 1 75 ? 7.66 -10.141 -18.844 1 85.5 75 ARG B C 1
ATOM 2068 O O . ARG B 1 75 ? 6.586 -10.641 -18.5 1 85.5 75 ARG B O 1
ATOM 2075 N N . LYS B 1 76 ? 8.055 -9.93 -20 1 83.75 76 LYS B N 1
ATOM 2076 C CA . LYS B 1 76 ? 7.184 -10.219 -21.141 1 83.75 76 LYS B CA 1
ATOM 2077 C C . LYS B 1 76 ? 7.887 -11.117 -22.156 1 83.75 76 LYS B C 1
ATOM 2079 O O . LYS B 1 76 ? 9.117 -11.13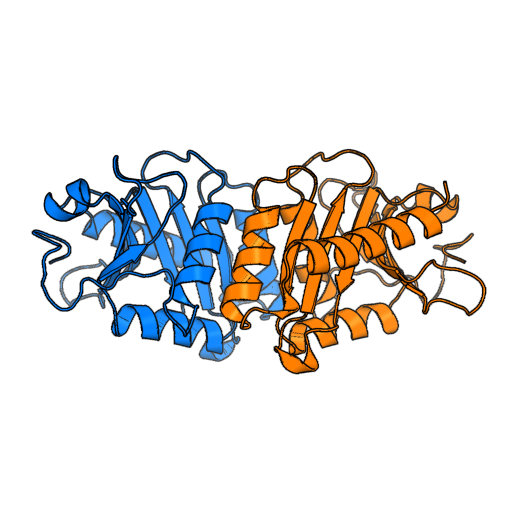3 -22.234 1 83.75 76 LYS B O 1
ATOM 2084 N N . ARG B 1 77 ? 7.016 -11.758 -22.875 1 83.69 77 ARG B N 1
ATOM 2085 C CA . ARG B 1 77 ? 7.516 -12.516 -24.016 1 83.69 77 ARG B CA 1
ATOM 2086 C C . ARG B 1 77 ? 7.797 -11.602 -25.203 1 83.69 77 ARG B C 1
ATOM 2088 O O . ARG B 1 77 ? 7.457 -10.414 -25.188 1 83.69 77 ARG B O 1
ATOM 2095 N N . ALA B 1 78 ? 8.406 -12.211 -26.172 1 84 78 ALA B N 1
ATOM 2096 C CA . ALA B 1 78 ? 8.773 -11.445 -27.344 1 84 78 ALA B CA 1
ATOM 2097 C C . ALA B 1 78 ? 7.547 -10.828 -28.016 1 84 78 ALA B C 1
ATOM 2099 O O . ALA B 1 78 ? 7.617 -9.734 -28.578 1 84 78 ALA B O 1
ATOM 2100 N N . ASP B 1 79 ? 6.457 -11.43 -27.875 1 85.44 79 ASP B N 1
ATOM 2101 C CA . ASP B 1 79 ? 5.238 -10.969 -28.531 1 85.44 79 ASP B CA 1
ATOM 2102 C C . ASP B 1 79 ? 4.465 -10 -27.641 1 85.44 79 ASP B C 1
ATOM 2104 O O . ASP B 1 79 ? 3.369 -9.562 -28 1 85.44 79 ASP B O 1
ATOM 2108 N N . GLY B 1 80 ? 4.969 -9.789 -26.5 1 82.31 80 GLY B N 1
ATOM 2109 C CA . GLY B 1 80 ? 4.336 -8.844 -25.594 1 82.31 80 GLY B CA 1
ATOM 2110 C C . GLY B 1 80 ? 3.439 -9.508 -24.578 1 82.31 80 GLY B C 1
ATOM 2111 O O . GLY B 1 80 ? 2.975 -8.859 -23.625 1 82.31 80 GLY B O 1
ATOM 2112 N N . SER B 1 81 ? 3.256 -10.75 -24.703 1 82.31 81 SER B N 1
ATOM 2113 C CA . SER B 1 81 ? 2.387 -11.469 -23.766 1 82.31 81 SER B CA 1
ATOM 2114 C C . SER B 1 81 ? 3.076 -11.688 -22.438 1 82.31 81 SER B C 1
ATOM 2116 O O . SER B 1 81 ? 4.301 -11.602 -22.328 1 82.31 81 SER B O 1
ATOM 2118 N N . PRO B 1 82 ? 2.178 -11.867 -21.438 1 83.88 82 PRO B N 1
ATOM 2119 C CA . PRO B 1 82 ? 2.779 -12.102 -20.125 1 83.88 82 PRO B CA 1
ATOM 2120 C C . PRO B 1 82 ? 3.688 -13.328 -20.109 1 83.88 82 PRO B C 1
ATOM 2122 O O . PRO B 1 82 ? 3.361 -14.359 -20.703 1 83.88 82 PRO B O 1
ATOM 2125 N N . ALA B 1 83 ? 4.789 -13.164 -19.391 1 83.31 83 ALA B N 1
ATOM 2126 C CA . ALA B 1 83 ? 5.762 -14.25 -19.312 1 83.31 83 ALA B CA 1
ATOM 2127 C C . ALA B 1 83 ? 5.688 -14.945 -17.953 1 83.31 83 ALA B C 1
ATOM 2129 O O . ALA B 1 83 ? 6.23 -16.047 -17.781 1 83.31 83 ALA B O 1
ATOM 2130 N N . SER B 1 84 ? 4.984 -14.352 -17.031 1 90.38 84 SER B N 1
ATOM 2131 C CA . SER B 1 84 ? 5.059 -14.867 -15.672 1 90.38 84 SER B CA 1
ATOM 2132 C C . SER B 1 84 ? 3.816 -15.68 -15.32 1 90.38 84 SER B C 1
ATOM 2134 O O . SER B 1 84 ? 2.689 -15.211 -15.5 1 90.38 84 SER B O 1
ATOM 2136 N N . ILE B 1 85 ? 4.078 -16.828 -14.82 1 91.56 85 ILE B N 1
ATOM 2137 C CA . ILE B 1 85 ? 3.041 -17.688 -14.25 1 91.56 85 ILE B CA 1
ATOM 2138 C C . ILE B 1 85 ? 2.928 -17.438 -12.75 1 91.56 85 ILE B C 1
ATOM 2140 O O . ILE B 1 85 ? 3.941 -17.281 -12.062 1 91.56 85 ILE B O 1
ATOM 2144 N N . CYS B 1 86 ? 1.736 -17.344 -12.32 1 95 86 CYS B N 1
ATOM 2145 C CA . CYS B 1 86 ? 1.404 -17.312 -10.898 1 95 86 CYS B CA 1
ATOM 2146 C C . CYS B 1 86 ? 0.73 -18.609 -10.461 1 95 86 CYS B C 1
ATOM 2148 O O . CYS B 1 86 ? -0.341 -18.953 -10.969 1 95 86 CYS B O 1
ATOM 2150 N N . TYR B 1 87 ? 1.401 -19.359 -9.602 1 94.88 87 TYR B N 1
ATOM 2151 C CA . TYR B 1 87 ? 0.912 -20.641 -9.117 1 94.88 87 TYR B CA 1
ATOM 2152 C C . TYR B 1 87 ? 0.615 -20.578 -7.621 1 94.88 87 TYR B C 1
ATOM 2154 O O . TYR B 1 87 ? 1.503 -20.281 -6.816 1 94.88 87 TYR B O 1
ATOM 2162 N N . TYR B 1 88 ? -0.624 -20.781 -7.246 1 95.06 88 TYR B N 1
ATOM 2163 C CA . TYR B 1 88 ? -1.012 -20.844 -5.84 1 95.06 88 TYR B CA 1
ATOM 2164 C C . TYR B 1 88 ? -0.728 -22.219 -5.25 1 95.06 88 TYR B C 1
ATOM 2166 O O . TYR B 1 88 ? -1.217 -23.234 -5.758 1 95.06 88 TYR B O 1
ATOM 2174 N N . HIS B 1 89 ? 0.052 -22.219 -4.266 1 93.5 89 HIS B N 1
ATOM 2175 C CA . HIS B 1 89 ? 0.413 -23.453 -3.572 1 93.5 89 HIS B CA 1
ATOM 2176 C C . HIS B 1 89 ? 0.027 -23.391 -2.098 1 93.5 89 HIS B C 1
ATOM 2178 O O . HIS B 1 89 ? 0.503 -22.516 -1.365 1 93.5 89 HIS B O 1
ATOM 2184 N N . ASN B 1 90 ? -0.92 -24.203 -1.736 1 91.12 90 ASN B N 1
ATOM 2185 C CA . ASN B 1 90 ? -1.319 -24.375 -0.343 1 91.12 90 ASN B CA 1
ATOM 2186 C C . ASN B 1 90 ? -1.104 -25.812 0.133 1 91.12 90 ASN B C 1
ATOM 2188 O O . ASN B 1 90 ? -1.746 -26.734 -0.365 1 91.12 90 ASN B O 1
ATOM 2192 N N . SER B 1 91 ? -0.156 -26.016 0.87 1 85.06 91 SER B N 1
ATOM 2193 C CA . SER B 1 91 ? 0.128 -27.344 1.408 1 85.06 91 SER B CA 1
ATOM 2194 C C . SER B 1 91 ? 0.077 -27.344 2.932 1 85.06 91 SER B C 1
ATOM 2196 O O . SER B 1 91 ? 0.631 -26.453 3.578 1 85.06 91 SER B O 1
ATOM 2198 N N . LEU B 1 92 ? -0.964 -28.156 3.43 1 72.94 92 LEU B N 1
ATOM 2199 C CA . LEU B 1 92 ? -0.998 -28.391 4.867 1 72.94 92 LEU B C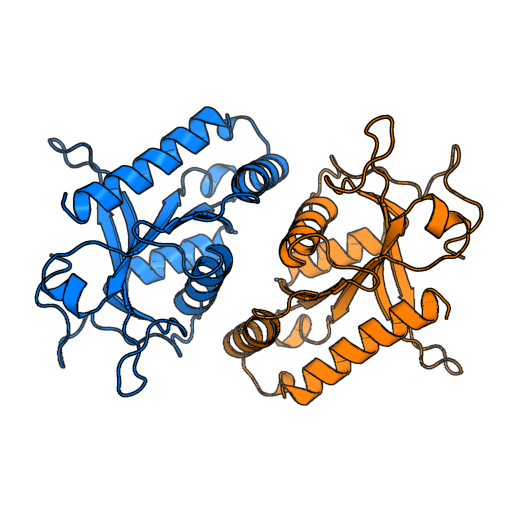A 1
ATOM 2200 C C . LEU B 1 92 ? 0.094 -29.375 5.281 1 72.94 92 LEU B C 1
ATOM 2202 O O . LEU B 1 92 ? 0.498 -30.234 4.492 1 72.94 92 LEU B O 1
ATOM 2206 N N . ALA B 1 93 ? 0.945 -29.016 6.238 1 58.53 93 ALA B N 1
ATOM 2207 C CA . ALA B 1 93 ? 1.981 -29.938 6.68 1 58.53 93 ALA B CA 1
ATOM 2208 C C . ALA B 1 93 ? 1.479 -31.375 6.648 1 58.53 93 ALA B C 1
ATOM 2210 O O . ALA B 1 93 ? 0.361 -31.656 7.082 1 58.53 93 ALA B O 1
ATOM 2211 N N . ASP B 1 94 ? 1.649 -32.156 5.641 1 52.59 94 ASP B N 1
ATOM 2212 C CA . ASP B 1 94 ? 1.397 -33.562 5.859 1 52.59 94 ASP B CA 1
ATOM 2213 C C . ASP B 1 94 ? 2.211 -34.094 7.043 1 52.59 94 ASP B C 1
ATOM 2215 O O . ASP B 1 94 ? 3.193 -33.469 7.449 1 52.59 94 ASP B O 1
ATOM 2219 N N . GLU B 1 95 ? 1.622 -35.188 7.801 1 46.78 95 GLU B N 1
ATOM 2220 C CA . GLU B 1 95 ? 2.262 -35.906 8.898 1 46.78 95 GLU B CA 1
ATOM 2221 C C . GLU B 1 95 ? 3.77 -36 8.688 1 46.78 95 GLU B C 1
ATOM 2223 O O . GLU B 1 95 ? 4.543 -35.938 9.641 1 46.78 95 GLU B O 1
ATOM 2228 N N . ASP B 1 96 ? 4.219 -36.469 7.559 1 47.5 96 ASP B N 1
ATOM 2229 C CA . ASP B 1 96 ? 5.609 -36.844 7.359 1 47.5 96 ASP B CA 1
ATOM 2230 C C . ASP B 1 96 ? 6.453 -35.656 6.91 1 47.5 96 ASP B C 1
ATOM 2232 O O . ASP B 1 96 ? 7.684 -35.719 6.922 1 47.5 96 ASP B O 1
ATOM 2236 N N . ASP B 1 97 ? 5.895 -34.531 6.129 1 52.62 97 ASP B N 1
ATOM 2237 C CA . ASP B 1 97 ? 6.734 -33.562 5.43 1 52.62 97 ASP B CA 1
ATOM 2238 C C . ASP B 1 97 ? 6.43 -32.156 5.895 1 52.62 97 ASP B C 1
ATOM 2240 O O . ASP B 1 97 ? 5.266 -31.781 6.07 1 52.62 97 ASP B O 1
ATOM 2244 N N . ARG B 1 98 ? 7.23 -31.5 6.641 1 54.91 98 ARG B N 1
ATOM 2245 C CA . ARG B 1 98 ? 7.488 -30.234 7.34 1 54.91 98 ARG B CA 1
ATOM 2246 C C . ARG B 1 98 ? 7.41 -29.062 6.383 1 54.91 98 ARG B C 1
ATOM 2248 O O . ARG B 1 98 ? 8.117 -28.062 6.559 1 54.91 98 ARG B O 1
ATOM 2255 N N . GLN B 1 99 ? 6.605 -29.25 5.242 1 68.88 99 GLN B N 1
ATOM 2256 C CA . GLN B 1 99 ? 6.781 -28.188 4.262 1 68.88 99 GLN B CA 1
ATOM 2257 C C . GLN B 1 99 ? 5.508 -27.359 4.129 1 68.88 99 GLN B C 1
ATOM 2259 O O . GLN B 1 99 ? 4.98 -27.188 3.025 1 68.88 99 GLN B O 1
ATOM 2264 N N . ARG B 1 100 ? 4.926 -26.906 5.211 1 81.5 100 ARG B N 1
ATOM 2265 C CA . ARG B 1 100 ? 3.74 -26.062 5.125 1 81.5 100 ARG B CA 1
ATOM 2266 C C . ARG B 1 100 ? 4.02 -24.812 4.309 1 81.5 100 ARG B C 1
ATOM 2268 O O . ARG B 1 100 ? 5.102 -24.219 4.406 1 81.5 100 ARG B O 1
ATOM 2275 N N . ALA B 1 101 ? 3.15 -24.672 3.309 1 90 101 ALA B N 1
ATOM 2276 C CA . ALA B 1 101 ? 3.256 -23.453 2.527 1 90 101 ALA B CA 1
ATOM 2277 C C . ALA B 1 101 ? 1.878 -22.938 2.123 1 90 101 ALA B C 1
ATOM 2279 O O . ALA B 1 101 ? 0.958 -23.719 1.891 1 90 101 ALA B O 1
ATOM 2280 N N . ASP B 1 102 ? 1.587 -21.734 2.248 1 94.88 102 ASP B N 1
ATOM 2281 C CA . ASP B 1 102 ? 0.482 -20.969 1.683 1 94.88 102 ASP B CA 1
ATOM 2282 C C . ASP B 1 102 ? 0.994 -19.734 0.936 1 94.88 102 ASP B C 1
ATOM 2284 O O . ASP B 1 102 ? 1.342 -18.719 1.554 1 94.88 102 ASP B O 1
ATOM 2288 N N . CYS B 1 103 ? 1.132 -19.938 -0.455 1 97.62 103 CYS B N 1
ATOM 2289 C CA . CYS B 1 103 ? 1.844 -18.875 -1.172 1 97.62 103 CYS B CA 1
ATOM 2290 C C . CYS B 1 103 ? 1.452 -18.859 -2.645 1 97.62 103 CYS B C 1
ATOM 2292 O O . CYS B 1 103 ? 0.86 -19.828 -3.145 1 97.62 103 CYS B O 1
ATOM 2294 N N . PHE B 1 104 ? 1.696 -17.75 -3.271 1 97.56 104 PHE B N 1
ATOM 2295 C CA . PHE B 1 104 ? 1.751 -17.625 -4.723 1 97.56 104 PHE B CA 1
ATOM 2296 C C . PHE B 1 104 ? 3.193 -17.625 -5.215 1 97.56 104 PHE B C 1
ATOM 2298 O O . PHE B 1 104 ? 4.035 -16.906 -4.688 1 97.56 104 PHE B O 1
ATOM 2305 N N . LEU B 1 105 ? 3.498 -18.5 -6.203 1 97 105 LEU B N 1
ATOM 2306 C CA . LEU B 1 105 ? 4.816 -18.594 -6.82 1 97 105 LEU B CA 1
ATOM 2307 C C . LEU B 1 105 ? 4.812 -17.953 -8.211 1 97 105 LEU B C 1
ATOM 2309 O O . LEU B 1 105 ? 3.988 -18.312 -9.055 1 97 105 LEU B O 1
ATOM 2313 N N . LEU B 1 106 ? 5.672 -17.031 -8.398 1 96.56 106 LEU B N 1
ATOM 2314 C CA . LEU B 1 106 ? 5.848 -16.469 -9.734 1 96.56 106 LEU B CA 1
ATOM 2315 C C . LEU B 1 106 ? 7.051 -17.078 -10.438 1 96.56 106 LEU B C 1
ATOM 2317 O O . LEU B 1 106 ? 8.164 -17.047 -9.906 1 96.56 106 LEU B O 1
ATOM 2321 N N . MET B 1 107 ? 6.734 -17.609 -11.602 1 93.88 107 MET B N 1
ATOM 2322 C CA . MET B 1 107 ? 7.727 -18.266 -12.438 1 93.88 107 MET B CA 1
ATOM 2323 C C . MET B 1 107 ? 7.566 -17.859 -13.898 1 93.88 107 MET B C 1
ATOM 2325 O O . MET B 1 107 ? 6.457 -17.578 -14.352 1 93.88 107 MET B O 1
ATOM 2329 N N . ASP B 1 108 ? 8.711 -17.906 -14.531 1 91.5 108 ASP B N 1
ATOM 2330 C CA . ASP B 1 108 ? 8.562 -17.844 -15.977 1 91.5 108 ASP B CA 1
ATOM 2331 C C . ASP B 1 108 ? 7.914 -19.109 -16.516 1 91.5 108 ASP B C 1
ATOM 2333 O O . ASP B 1 108 ? 8.094 -20.203 -15.961 1 91.5 108 ASP B O 1
ATOM 2337 N N . GLN B 1 109 ? 7.223 -18.953 -17.609 1 89 109 GLN B N 1
ATOM 2338 C CA . GLN B 1 109 ? 6.484 -20.062 -18.203 1 89 109 GLN B CA 1
ATOM 2339 C C . GLN B 1 109 ? 7.398 -21.266 -18.438 1 89 109 GLN B C 1
ATOM 2341 O O . GLN B 1 109 ? 7.043 -22.406 -18.094 1 89 109 GLN B O 1
ATOM 2346 N N . ASP B 1 110 ? 8.625 -20.969 -18.984 1 85.94 110 ASP B N 1
ATOM 2347 C CA . ASP B 1 110 ? 9.555 -22.047 -19.25 1 85.94 110 ASP B CA 1
ATOM 2348 C C . ASP B 1 110 ? 10.039 -22.703 -17.969 1 85.94 110 ASP B C 1
ATOM 2350 O O . ASP B 1 110 ? 10.203 -23.922 -17.906 1 85.94 110 ASP B O 1
ATOM 2354 N N . GLU B 1 111 ? 10.266 -21.938 -16.938 1 88.31 111 GLU B N 1
ATOM 2355 C CA . GLU B 1 111 ? 10.656 -22.469 -15.633 1 88.31 111 GLU B CA 1
ATOM 2356 C C . GLU B 1 111 ? 9.547 -23.328 -15.039 1 88.31 111 GLU B C 1
ATOM 2358 O O . GLU B 1 111 ? 9.812 -24.391 -14.469 1 88.31 111 GLU B O 1
ATOM 2363 N N . TYR B 1 112 ? 8.344 -22.812 -15.188 1 90.19 112 TYR B N 1
ATOM 2364 C CA . TYR B 1 112 ? 7.207 -23.562 -14.672 1 90.19 112 TYR B CA 1
ATOM 2365 C C . TYR B 1 112 ? 7.121 -24.938 -15.336 1 90.19 112 TYR B C 1
ATOM 2367 O O . TYR B 1 112 ? 6.992 -25.953 -14.648 1 90.19 112 TYR B O 1
ATOM 2375 N N . ARG B 1 113 ? 7.254 -25.031 -16.609 1 86.31 113 ARG B N 1
ATOM 2376 C CA . ARG B 1 113 ? 7.133 -26.281 -17.359 1 86.31 113 ARG B CA 1
ATOM 2377 C C . ARG B 1 113 ? 8.266 -27.25 -17 1 86.31 113 ARG B C 1
ATOM 2379 O O . ARG B 1 113 ? 8.07 -28.469 -16.984 1 86.31 113 ARG B O 1
ATOM 2386 N N . ALA B 1 114 ? 9.453 -26.688 -16.641 1 87.69 114 ALA B N 1
ATOM 2387 C CA . ALA B 1 114 ? 10.633 -27.5 -16.344 1 87.69 114 ALA B CA 1
ATOM 2388 C C . ALA B 1 114 ? 10.68 -27.891 -14.875 1 87.69 114 ALA B C 1
ATOM 2390 O O . ALA B 1 114 ? 11.578 -28.609 -14.445 1 87.69 114 ALA B O 1
ATOM 2391 N N . GLY B 1 115 ? 9.648 -27.406 -14.117 1 87.88 115 GLY B N 1
ATOM 2392 C CA . GLY B 1 115 ? 9.719 -27.641 -12.688 1 87.88 115 GLY B CA 1
ATOM 2393 C C . GLY B 1 115 ? 10.797 -26.812 -12.008 1 87.88 115 GLY B C 1
ATOM 2394 O O . GLY B 1 115 ? 11.398 -27.25 -11.023 1 87.88 115 GLY B O 1
ATOM 2395 N N . GLY B 1 116 ? 11.094 -25.703 -12.633 1 91.75 116 GLY B N 1
ATOM 2396 C CA . GLY B 1 116 ? 12.148 -24.844 -12.133 1 91.75 116 GLY B CA 1
ATOM 2397 C C . GLY B 1 116 ? 11.734 -24.031 -10.914 1 91.75 116 GLY B C 1
ATOM 2398 O O . GLY B 1 116 ? 10.836 -24.438 -10.18 1 91.75 116 GLY B O 1
ATOM 2399 N N . LEU B 1 117 ? 12.492 -23 -10.672 1 94.5 117 LEU B N 1
ATOM 2400 C CA . LEU B 1 117 ? 12.328 -22.25 -9.438 1 94.5 117 LEU B CA 1
ATOM 2401 C C . LEU B 1 117 ? 11.562 -20.953 -9.688 1 94.5 117 LEU B C 1
ATOM 2403 O O . LEU B 1 117 ? 11.703 -20.344 -10.758 1 94.5 117 LEU B O 1
ATOM 2407 N N . PRO B 1 118 ? 10.758 -20.5 -8.711 1 96.12 118 PRO B N 1
ATOM 2408 C CA . PRO B 1 118 ? 10.141 -19.188 -8.812 1 96.12 118 PRO B CA 1
ATOM 2409 C C . PRO B 1 118 ? 11.148 -18.047 -8.641 1 96.12 118 PRO B C 1
ATOM 2411 O O . PRO B 1 118 ? 12.172 -18.219 -7.969 1 96.12 118 PRO B O 1
ATOM 2414 N N . TRP B 1 119 ? 10.859 -16.906 -9.258 1 95.69 119 TRP B N 1
ATOM 2415 C CA . TRP B 1 119 ? 11.719 -15.742 -9.062 1 95.69 119 TRP B CA 1
ATOM 2416 C C . TRP B 1 119 ? 11.141 -14.82 -7.992 1 95.69 119 TRP B C 1
ATOM 2418 O O . TRP B 1 119 ? 11.82 -13.922 -7.508 1 95.69 119 TRP B O 1
ATOM 2428 N N . PHE B 1 120 ? 9.938 -15.008 -7.57 1 97.31 120 PHE B N 1
ATOM 2429 C CA . PHE B 1 120 ? 9.258 -14.234 -6.539 1 97.31 120 PHE B CA 1
ATOM 2430 C C . PHE B 1 120 ? 8.242 -15.102 -5.801 1 97.31 120 PHE B C 1
ATOM 2432 O O . PHE B 1 120 ? 7.527 -15.898 -6.422 1 97.31 120 PHE B O 1
ATOM 2439 N N . VAL B 1 121 ? 8.188 -15.078 -4.477 1 98.25 121 VAL B N 1
ATOM 2440 C CA . VAL B 1 121 ? 7.246 -15.836 -3.658 1 98.25 121 VAL B CA 1
ATOM 2441 C C . VAL B 1 121 ? 6.43 -14.883 -2.789 1 98.25 121 VAL B C 1
ATOM 2443 O O . VAL B 1 121 ? 6.988 -14.078 -2.043 1 98.25 121 VAL B O 1
ATOM 2446 N N . LEU B 1 122 ? 5.137 -14.945 -2.924 1 98.56 122 LEU B N 1
ATOM 2447 C CA . LEU B 1 122 ? 4.215 -14.242 -2.041 1 98.56 122 LEU B CA 1
ATOM 2448 C C . LEU B 1 122 ? 3.646 -15.18 -0.984 1 98.56 122 LEU B C 1
ATOM 2450 O O . LEU B 1 122 ? 2.756 -15.984 -1.275 1 98.56 122 LEU B O 1
ATOM 2454 N N . SER B 1 123 ? 4.16 -15.086 0.196 1 98.5 123 SER B N 1
ATOM 2455 C CA . SER B 1 123 ? 3.721 -15.93 1.305 1 98.5 123 SER B CA 1
ATOM 2456 C C . SER B 1 123 ? 2.533 -15.312 2.035 1 98.5 123 SER B C 1
ATOM 2458 O O . SER B 1 123 ? 2.48 -14.094 2.223 1 98.5 123 SER B O 1
ATOM 2460 N N . LEU B 1 124 ? 1.642 -16.156 2.473 1 98.31 124 LEU B N 1
ATOM 2461 C CA . LEU B 1 124 ? 0.426 -15.742 3.17 1 98.31 124 LEU B CA 1
ATOM 2462 C C . LEU B 1 124 ? 0.431 -16.25 4.609 1 98.31 124 LEU B C 1
ATOM 2464 O O . LEU B 1 124 ? 0.71 -17.422 4.859 1 98.31 124 LEU B O 1
ATOM 2468 N N . TYR B 1 125 ? 0.201 -15.375 5.496 1 98 125 TYR B N 1
ATOM 2469 C CA . TYR B 1 125 ? 0.076 -15.703 6.914 1 98 125 TYR B CA 1
ATOM 2470 C C . TYR B 1 125 ? -1.229 -15.164 7.484 1 98 125 TYR B C 1
ATOM 2472 O O . TYR B 1 125 ? -1.33 -13.977 7.801 1 98 125 TYR B O 1
ATOM 2480 N N . GLY B 1 126 ? -2.207 -16.078 7.766 1 97.44 126 GLY B N 1
ATOM 2481 C CA . GLY B 1 126 ? -3.566 -15.656 8.055 1 97.44 126 GLY B CA 1
ATOM 2482 C C . GLY B 1 126 ? -3.969 -15.883 9.5 1 97.44 126 GLY B C 1
ATOM 2483 O O . GLY B 1 126 ? -5.148 -15.797 9.836 1 97.44 126 GLY B O 1
ATOM 2484 N N . GLU B 1 127 ? -3.055 -16.109 10.414 1 96.62 127 GLU B N 1
ATOM 2485 C CA . GLU B 1 127 ? -3.387 -16.484 11.789 1 96.62 127 GLU B CA 1
ATOM 2486 C C . GLU B 1 127 ? -4.027 -15.312 12.531 1 96.62 127 GLU B C 1
ATOM 2488 O O . GLU B 1 127 ? -4.766 -15.516 13.5 1 96.62 127 GLU B O 1
ATOM 2493 N N . PHE B 1 128 ? -3.779 -14.102 12.102 1 98.25 128 PHE B N 1
ATOM 2494 C CA . PHE B 1 128 ? -4.281 -12.93 12.812 1 98.25 128 PHE B CA 1
ATOM 2495 C C . PHE B 1 128 ? -5.59 -12.453 12.203 1 98.25 128 PHE B C 1
ATOM 2497 O O . PHE B 1 128 ? -6.191 -11.484 12.688 1 98.25 128 PHE B O 1
ATOM 2504 N N . VAL B 1 129 ? -6.105 -13.047 11.156 1 97.88 129 VAL B N 1
ATOM 2505 C CA . VAL B 1 129 ? -7.285 -12.555 10.453 1 97.88 129 VAL B CA 1
ATOM 2506 C C . VAL B 1 129 ? -8.492 -12.578 11.391 1 97.88 129 VAL B C 1
ATOM 2508 O O . VAL B 1 129 ? -9.227 -11.594 11.484 1 97.88 129 VAL B O 1
ATOM 2511 N N . GLY B 1 130 ? -8.633 -13.656 12.133 1 97.25 130 GLY B N 1
ATOM 2512 C CA . GLY B 1 130 ? -9.781 -13.812 13.016 1 97.25 130 GLY B CA 1
ATOM 2513 C C . GLY B 1 130 ? -9.672 -13 14.289 1 97.25 130 GLY B C 1
ATOM 2514 O O . GLY B 1 130 ? -10.648 -12.414 14.75 1 97.25 130 GLY B O 1
ATOM 2515 N N . THR B 1 131 ? -8.5 -12.883 14.859 1 97.06 131 THR B N 1
ATOM 2516 C CA . THR B 1 131 ? -8.328 -12.312 16.188 1 97.06 131 THR B CA 1
ATOM 2517 C C . THR B 1 131 ? -7.984 -10.828 16.109 1 97.06 131 THR B C 1
ATOM 2519 O O . THR B 1 131 ? -8.375 -10.047 16.969 1 97.06 131 THR B O 1
ATOM 2522 N N . LYS B 1 132 ? -7.355 -10.453 15.047 1 97 132 LYS B N 1
ATOM 2523 C CA . LYS B 1 132 ? -6.848 -9.086 14.984 1 97 132 LYS B CA 1
ATOM 2524 C C . LYS B 1 132 ? -7.289 -8.391 13.703 1 97 132 LYS B C 1
ATOM 2526 O O . LYS B 1 132 ? -7.02 -7.207 13.508 1 97 132 LYS B O 1
ATOM 2531 N N . GLY B 1 133 ? -7.922 -9.086 12.852 1 97.12 133 GLY B N 1
ATOM 2532 C CA . GLY B 1 133 ? -8.414 -8.5 11.609 1 97.12 133 GLY B CA 1
ATOM 2533 C C . GLY B 1 133 ? -7.316 -8.164 10.625 1 97.12 133 GLY B C 1
ATOM 2534 O O . GLY B 1 133 ? -7.402 -7.164 9.906 1 97.12 133 GLY B O 1
ATOM 2535 N N . LEU B 1 134 ? -6.211 -8.898 10.609 1 97.94 134 LEU B N 1
ATOM 2536 C CA . LEU B 1 134 ? -5.082 -8.633 9.727 1 97.94 134 LEU B CA 1
ATOM 2537 C C . LEU B 1 134 ? -4.578 -9.922 9.086 1 97.94 134 LEU B C 1
ATOM 2539 O O . LEU B 1 134 ? -4.273 -10.891 9.781 1 97.94 134 LEU B O 1
ATOM 2543 N N . GLY B 1 135 ? -4.625 -10.016 7.762 1 98.62 135 GLY B N 1
ATOM 2544 C CA . GLY B 1 135 ? -3.842 -11 7.035 1 98.62 135 GLY B CA 1
ATOM 2545 C C . GLY B 1 135 ? -2.492 -10.477 6.586 1 98.62 135 GLY B C 1
ATOM 2546 O O . GLY B 1 135 ? -2.412 -9.438 5.926 1 98.62 135 GLY B O 1
ATOM 2547 N N . LEU B 1 136 ? -1.407 -11.125 6.938 1 98.69 136 LEU B N 1
ATOM 2548 C CA . LEU B 1 136 ? -0.063 -10.68 6.586 1 98.69 136 LEU B CA 1
ATOM 2549 C C . LEU B 1 136 ? 0.419 -11.367 5.312 1 98.69 136 LEU B C 1
ATOM 2551 O O . LEU B 1 136 ? 0.245 -12.578 5.152 1 98.69 136 LEU B O 1
ATOM 2555 N N . VAL B 1 137 ? 0.945 -10.57 4.398 1 98.81 137 VAL B N 1
ATOM 2556 C CA . VAL B 1 137 ? 1.579 -11.125 3.207 1 98.81 137 VAL B CA 1
ATOM 2557 C C . VAL B 1 137 ? 3 -10.578 3.078 1 98.81 137 VAL B C 1
ATOM 2559 O O . VAL B 1 137 ? 3.287 -9.461 3.518 1 98.81 137 VAL B O 1
ATOM 2562 N N . ARG B 1 138 ? 3.834 -11.383 2.531 1 98.75 138 ARG B N 1
ATOM 2563 C CA . ARG B 1 138 ? 5.23 -11.031 2.287 1 98.75 138 ARG B CA 1
ATOM 2564 C C . ARG B 1 138 ? 5.695 -11.547 0.928 1 98.75 138 ARG B C 1
ATOM 2566 O O . ARG B 1 138 ? 5.574 -12.742 0.638 1 98.75 138 ARG B O 1
ATOM 2573 N N . GLY B 1 139 ? 6.137 -10.648 0.075 1 98.44 139 GLY B N 1
ATOM 2574 C CA . GLY B 1 139 ? 6.75 -10.984 -1.198 1 98.44 139 GLY B CA 1
ATOM 2575 C C . GLY B 1 139 ? 8.266 -10.914 -1.165 1 98.44 139 GLY B C 1
ATOM 2576 O O . GLY B 1 139 ? 8.836 -9.93 -0.699 1 98.44 139 GLY B O 1
ATOM 2577 N N . VAL B 1 140 ? 8.906 -11.961 -1.672 1 98.25 140 VAL B N 1
ATOM 2578 C CA . VAL B 1 140 ? 10.367 -12.023 -1.637 1 98.25 140 VAL B CA 1
ATOM 2579 C C . VAL B 1 140 ? 10.898 -12.461 -2.998 1 98.25 140 VAL B C 1
ATOM 2581 O O . VAL B 1 140 ? 10.359 -13.391 -3.611 1 98.25 140 VAL B O 1
ATOM 2584 N N . TYR B 1 141 ? 11.867 -11.75 -3.432 1 97.5 141 TYR B N 1
ATOM 2585 C CA . TYR B 1 141 ? 12.625 -12.234 -4.582 1 97.5 141 TYR B CA 1
ATOM 2586 C C . TYR B 1 141 ? 13.461 -13.453 -4.211 1 97.5 141 TYR B C 1
ATOM 2588 O O . TYR B 1 141 ? 14.148 -13.453 -3.182 1 97.5 141 TYR B O 1
ATOM 2596 N N . THR B 1 142 ? 13.359 -14.492 -5.035 1 95.44 142 THR B N 1
ATOM 2597 C CA . THR B 1 142 ? 14.188 -15.672 -4.828 1 95.44 142 THR B CA 1
ATOM 2598 C C . THR B 1 142 ? 15.352 -15.703 -5.82 1 95.44 142 THR B C 1
ATOM 2600 O O . THR B 1 142 ? 16.266 -16.5 -5.68 1 95.44 142 THR B O 1
ATOM 2603 N N . ALA B 1 143 ? 15.258 -15.023 -6.828 1 88.06 143 ALA B N 1
ATOM 2604 C CA . ALA B 1 143 ? 16.328 -14.883 -7.824 1 88.06 143 ALA B CA 1
ATOM 2605 C C . ALA B 1 143 ? 16.375 -13.469 -8.383 1 88.06 143 ALA B C 1
ATOM 2607 O O . ALA B 1 143 ? 15.492 -13.062 -9.141 1 88.06 143 ALA B O 1
ATOM 2608 N N . GLY B 1 144 ? 17.344 -12.664 -8.055 1 84 144 GLY B N 1
ATOM 2609 C CA . GLY B 1 144 ? 17.484 -11.32 -8.586 1 84 144 GLY B CA 1
ATOM 2610 C C . GLY B 1 144 ? 16.438 -10.359 -8.07 1 84 144 GLY B C 1
ATOM 2611 O O . GLY B 1 144 ? 15.414 -10.781 -7.523 1 84 144 GLY B O 1
ATOM 2612 N N . ALA B 1 145 ? 16.609 -9.117 -8.078 1 87.38 145 ALA B N 1
ATOM 2613 C CA . ALA B 1 145 ? 15.68 -8.047 -7.688 1 87.38 145 ALA B CA 1
ATOM 2614 C C . ALA B 1 145 ? 15.812 -6.84 -8.617 1 87.38 145 ALA B C 1
ATOM 2616 O O . ALA B 1 145 ? 16.359 -5.805 -8.219 1 87.38 145 ALA B O 1
ATOM 2617 N N . PRO B 1 146 ? 15.188 -6.996 -9.836 1 85.38 146 PRO B N 1
ATOM 2618 C CA . PRO B 1 146 ? 15.43 -5.965 -10.852 1 85.38 146 PRO B CA 1
ATOM 2619 C C . PRO B 1 146 ? 14.672 -4.672 -10.562 1 85.38 146 PRO B C 1
ATOM 2621 O O . PRO B 1 146 ? 14.992 -3.623 -11.133 1 85.38 146 PRO B O 1
ATOM 2624 N N . PHE B 1 147 ? 13.664 -4.652 -9.742 1 87.44 147 PHE B N 1
ATOM 2625 C CA . PHE B 1 147 ? 12.883 -3.49 -9.336 1 87.44 147 PHE B CA 1
ATOM 2626 C C . PHE B 1 147 ? 12.438 -3.619 -7.883 1 87.44 147 PHE B C 1
ATOM 2628 O O . PHE B 1 147 ? 12.578 -4.684 -7.277 1 87.44 147 PHE B O 1
ATOM 2635 N N . PRO B 1 148 ? 11.977 -2.57 -7.359 1 89.69 148 PRO B N 1
ATOM 2636 C CA . PRO B 1 148 ? 11.547 -2.656 -5.961 1 89.69 148 PRO B CA 1
ATOM 2637 C C . PRO B 1 148 ? 10.5 -3.746 -5.73 1 89.69 148 PRO B C 1
ATOM 2639 O O . PRO B 1 148 ? 9.523 -3.838 -6.477 1 89.69 148 PRO B O 1
ATOM 2642 N N . PRO B 1 149 ? 10.742 -4.582 -4.738 1 94.62 149 PRO B N 1
ATOM 2643 C CA . PRO B 1 149 ? 9.812 -5.691 -4.504 1 94.62 149 PRO B CA 1
ATOM 2644 C C . PRO B 1 149 ? 8.391 -5.219 -4.23 1 94.62 149 PRO B C 1
ATOM 2646 O O . PRO B 1 149 ? 7.43 -5.938 -4.52 1 94.62 149 PRO B O 1
ATOM 2649 N N . GLY B 1 150 ? 8.289 -4.035 -3.662 1 94 150 GLY B N 1
ATOM 2650 C CA . GLY B 1 150 ? 6.961 -3.492 -3.424 1 94 150 GLY B CA 1
ATOM 2651 C C . GLY B 1 150 ? 6.156 -3.307 -4.695 1 94 150 GLY B C 1
ATOM 2652 O O . GLY B 1 150 ? 4.93 -3.428 -4.68 1 94 150 GLY B O 1
ATOM 2653 N N . ARG B 1 151 ? 6.891 -2.992 -5.754 1 92.44 151 ARG B N 1
ATOM 2654 C CA . ARG B 1 151 ? 6.223 -2.838 -7.043 1 92.44 151 ARG B CA 1
ATOM 2655 C C . ARG B 1 151 ? 5.582 -4.148 -7.488 1 92.44 151 ARG B C 1
ATOM 2657 O O . ARG B 1 151 ? 4.438 -4.16 -7.941 1 92.44 151 ARG B O 1
ATOM 2664 N N . VAL B 1 152 ? 6.285 -5.258 -7.352 1 94.62 152 VAL B N 1
ATOM 2665 C CA . VAL B 1 152 ? 5.762 -6.562 -7.746 1 94.62 152 VAL B CA 1
ATOM 2666 C C . VAL B 1 152 ? 4.602 -6.953 -6.832 1 94.62 152 VAL B C 1
ATOM 2668 O O . VAL B 1 152 ? 3.562 -7.414 -7.305 1 94.62 152 VAL B O 1
ATOM 2671 N N . LEU B 1 153 ? 4.781 -6.746 -5.559 1 96.62 153 LEU B N 1
ATOM 2672 C CA . LEU B 1 153 ? 3.756 -7.094 -4.582 1 96.62 153 LEU B CA 1
ATOM 2673 C C . LEU B 1 153 ? 2.465 -6.332 -4.855 1 96.62 153 LEU B C 1
ATOM 2675 O O . LEU B 1 153 ? 1.386 -6.93 -4.902 1 96.62 153 LEU B O 1
ATOM 2679 N N . ASP B 1 154 ? 2.588 -5.047 -5.07 1 95.06 154 ASP B N 1
ATOM 2680 C CA . ASP B 1 154 ? 1.405 -4.227 -5.316 1 95.06 154 ASP B CA 1
ATOM 2681 C C . ASP B 1 154 ? 0.74 -4.602 -6.637 1 95.06 154 ASP B C 1
ATOM 2683 O O . ASP B 1 154 ? -0.489 -4.629 -6.734 1 95.06 154 ASP B O 1
ATOM 2687 N N . LEU B 1 155 ? 1.536 -4.855 -7.625 1 94.19 155 LEU B N 1
ATOM 2688 C CA . LEU B 1 155 ? 0.995 -5.324 -8.898 1 94.19 155 LEU B CA 1
ATOM 2689 C C . LEU B 1 155 ? 0.193 -6.605 -8.703 1 94.19 155 LEU B C 1
ATOM 2691 O O . LEU B 1 155 ? -0.947 -6.707 -9.164 1 94.19 155 LEU B O 1
ATOM 2695 N N . LEU B 1 156 ? 0.747 -7.566 -8.023 1 95.69 156 LEU B N 1
ATOM 2696 C CA . LEU B 1 156 ? 0.093 -8.852 -7.801 1 95.69 156 LEU B CA 1
ATOM 2697 C C . LEU B 1 156 ? -1.226 -8.672 -7.055 1 95.69 156 LEU B C 1
ATOM 2699 O O . LEU B 1 156 ? -2.254 -9.219 -7.465 1 95.69 156 LEU B O 1
ATOM 2703 N N . LEU B 1 157 ? -1.202 -7.891 -6.012 1 96.25 157 LEU B N 1
ATOM 2704 C CA . LEU B 1 157 ? -2.414 -7.688 -5.223 1 96.25 157 LEU B CA 1
ATOM 2705 C C . LEU B 1 157 ? -3.484 -6.984 -6.047 1 96.25 157 LEU B C 1
ATOM 2707 O O . LEU B 1 157 ? -4.66 -7.348 -5.988 1 96.25 157 LEU B O 1
ATOM 2711 N N . ASN B 1 158 ? -3.053 -6.012 -6.859 1 93.5 158 ASN B N 1
ATOM 2712 C CA . ASN B 1 158 ? -4.012 -5.316 -7.711 1 93.5 158 ASN B CA 1
ATOM 2713 C C . ASN B 1 158 ? -4.641 -6.254 -8.734 1 93.5 158 ASN B C 1
ATOM 2715 O O . ASN B 1 158 ? -5.828 -6.145 -9.039 1 93.5 158 ASN B O 1
ATOM 2719 N N . VAL B 1 159 ? -3.854 -7.156 -9.211 1 93.81 159 VAL B N 1
ATOM 2720 C CA . VAL B 1 159 ? -4.305 -8.047 -10.273 1 93.81 159 VAL B CA 1
ATOM 2721 C C . VAL B 1 159 ? -5.133 -9.188 -9.68 1 93.81 159 VAL B C 1
ATOM 2723 O O . VAL B 1 159 ? -6.223 -9.492 -10.172 1 93.81 159 VAL B O 1
ATOM 2726 N N . LEU B 1 160 ? -4.695 -9.781 -8.609 1 95.5 160 LEU B N 1
ATOM 2727 C CA . LEU B 1 160 ? -5.344 -10.961 -8.047 1 95.5 160 LEU B CA 1
ATOM 2728 C C . LEU B 1 160 ? -6.625 -10.578 -7.316 1 95.5 160 LEU B C 1
ATOM 2730 O O . LEU B 1 160 ? -7.559 -11.383 -7.234 1 95.5 160 LEU B O 1
ATOM 2734 N N . LEU B 1 161 ? -6.715 -9.367 -6.855 1 94.31 161 LEU B N 1
ATOM 2735 C CA . LEU B 1 161 ? -7.875 -8.938 -6.086 1 94.31 161 LEU B CA 1
ATOM 2736 C C . LEU B 1 161 ? -8.867 -8.188 -6.973 1 94.31 161 LEU B C 1
ATOM 2738 O O . LEU B 1 161 ? -9.891 -7.699 -6.492 1 94.31 161 LEU B O 1
ATOM 2742 N N . ASP B 1 162 ? -8.469 -8.055 -8.227 1 91.44 162 ASP B N 1
ATOM 2743 C CA . ASP B 1 162 ? -9.445 -7.535 -9.188 1 91.44 162 ASP B CA 1
ATOM 2744 C C . ASP B 1 162 ? -10.578 -8.531 -9.406 1 91.44 162 ASP B C 1
ATOM 2746 O O . ASP B 1 162 ? -10.375 -9.586 -10.023 1 91.44 162 ASP B O 1
ATOM 2750 N N . ARG B 1 163 ? -11.75 -8.242 -9 1 84.06 163 ARG B N 1
ATOM 2751 C CA . ARG B 1 163 ? -12.867 -9.18 -9.047 1 84.06 163 ARG B CA 1
ATOM 2752 C C . ARG B 1 163 ? -13.32 -9.43 -10.484 1 84.06 163 ARG B C 1
ATOM 2754 O O . ARG B 1 163 ? -13.953 -10.445 -10.773 1 84.06 163 ARG B O 1
ATOM 2761 N N . ASP B 1 164 ? -12.914 -8.531 -11.359 1 85.69 164 ASP B N 1
ATOM 2762 C CA . ASP B 1 164 ? -13.273 -8.711 -12.766 1 85.69 164 ASP B CA 1
ATOM 2763 C C . ASP B 1 164 ? -12.25 -9.57 -13.492 1 85.69 164 ASP B C 1
ATOM 2765 O O . ASP B 1 164 ? -12.5 -10.055 -14.594 1 85.69 164 ASP B O 1
ATOM 2769 N N . HIS B 1 165 ? -11.125 -9.875 -12.914 1 85.69 165 HIS B N 1
ATOM 2770 C CA . HIS B 1 165 ? -10.047 -10.719 -13.414 1 85.69 165 HIS B CA 1
ATOM 2771 C C . HIS B 1 165 ? -9.633 -10.312 -14.82 1 85.69 165 HIS B C 1
ATOM 2773 O O . HIS B 1 165 ? -9.367 -11.164 -15.672 1 85.69 165 HIS B O 1
ATOM 2779 N N . ARG B 1 166 ? -9.633 -9.008 -15.055 1 85.88 166 ARG B N 1
ATOM 2780 C CA . ARG B 1 166 ? -9.398 -8.492 -16.391 1 85.88 166 ARG B CA 1
ATOM 2781 C C . ARG B 1 166 ? -7.93 -8.633 -16.781 1 85.88 166 ARG B C 1
ATOM 2783 O O . ARG B 1 166 ? -7.594 -8.625 -17.969 1 85.88 166 ARG B O 1
ATOM 2790 N N . ARG B 1 167 ? -7.094 -8.836 -15.82 1 89.31 167 ARG B N 1
ATOM 2791 C CA . ARG B 1 167 ? -5.668 -8.781 -16.125 1 89.31 167 ARG B CA 1
ATOM 2792 C C . ARG B 1 167 ? -5.004 -10.133 -15.859 1 89.31 167 ARG B C 1
ATOM 2794 O O . ARG B 1 167 ? -3.777 -10.219 -15.758 1 89.31 167 ARG B O 1
ATOM 2801 N N . VAL B 1 168 ? -5.828 -11.094 -15.672 1 90.44 168 VAL B N 1
ATOM 2802 C CA . VAL B 1 168 ? -5.316 -12.445 -15.477 1 90.44 168 VAL B CA 1
ATOM 2803 C C . VAL B 1 168 ? -5.816 -13.359 -16.594 1 90.44 168 VAL B C 1
ATOM 2805 O O . VAL B 1 168 ? -6.926 -13.18 -17.094 1 90.44 168 VAL B O 1
ATOM 2808 N N . GLN B 1 169 ? -4.902 -14.195 -17.047 1 89.25 169 GLN B N 1
ATOM 2809 C CA . GLN B 1 169 ? -5.305 -15.297 -17.922 1 89.25 169 GLN B CA 1
ATOM 2810 C C . GLN B 1 169 ? -5.262 -16.625 -17.172 1 89.25 169 GLN B C 1
ATOM 2812 O O . GLN B 1 169 ? -4.188 -17.109 -16.828 1 89.25 169 GLN B O 1
ATOM 2817 N N . PHE B 1 170 ? -6.402 -17.203 -17 1 88.88 170 PHE B N 1
ATOM 2818 C CA . PHE B 1 170 ? -6.488 -18.453 -16.266 1 88.88 170 PHE B CA 1
ATOM 2819 C C . PHE B 1 170 ? -5.961 -19.625 -17.094 1 88.88 170 PHE B C 1
ATOM 2821 O O . PHE B 1 170 ? -6.207 -19.688 -18.297 1 88.88 170 PHE B O 1
ATOM 2828 N N . LEU B 1 171 ? -5.242 -20.5 -16.453 1 84.06 171 LEU B N 1
ATOM 2829 C CA . LEU B 1 171 ? -4.688 -21.656 -17.141 1 84.06 171 LEU B CA 1
ATOM 2830 C C . LEU B 1 171 ? -5.254 -22.953 -16.562 1 84.06 171 LEU B C 1
ATOM 2832 O O . LEU B 1 171 ? -4.793 -24.047 -16.891 1 84.06 171 LEU B O 1
ATOM 2836 N N . ASP B 1 172 ? -6.262 -22.922 -15.664 1 72.94 172 ASP B N 1
ATOM 2837 C CA . ASP B 1 172 ? -6.793 -24.078 -14.953 1 72.94 172 ASP B CA 1
ATOM 2838 C C . ASP B 1 172 ? -7.527 -25.016 -15.906 1 72.94 172 ASP B C 1
ATOM 2840 O O . ASP B 1 172 ? -7.598 -26.219 -15.672 1 72.94 172 ASP B O 1
ATOM 2844 N N . GLY B 1 173 ? -8.32 -24.438 -17.156 1 61.31 173 GLY B N 1
ATOM 2845 C CA . GLY B 1 173 ? -9.07 -25.281 -18.078 1 61.31 173 GLY B CA 1
ATOM 2846 C C . GLY B 1 173 ? -8.312 -25.578 -19.359 1 61.31 173 GLY B C 1
ATOM 2847 O O . GLY B 1 173 ? -8.906 -26.031 -20.344 1 61.31 173 GLY B O 1
ATOM 2848 N N . SER B 1 174 ? -7.297 -26.125 -19.906 1 54.41 174 SER B N 1
ATOM 2849 C CA . SER B 1 174 ? -6.168 -26.422 -20.781 1 54.41 174 SER B CA 1
ATOM 2850 C C . SER B 1 174 ? -6.359 -25.797 -22.156 1 54.41 174 SER B C 1
ATOM 2852 O O . SER B 1 174 ? -5.402 -25.672 -22.922 1 54.41 174 SER B O 1
ATOM 2854 N N . ALA B 1 175 ? -6.289 -25.422 -23.328 1 46.06 175 ALA B N 1
ATOM 2855 C CA . ALA B 1 175 ? -5.707 -25.547 -24.672 1 46.06 175 ALA B CA 1
ATOM 2856 C C . ALA B 1 175 ? -4.273 -25.031 -24.688 1 46.06 175 ALA B C 1
ATOM 2858 O O . ALA B 1 175 ? -4.035 -23.844 -24.438 1 46.06 175 ALA B O 1
ATOM 2859 N N . SER B 1 176 ? -2.639 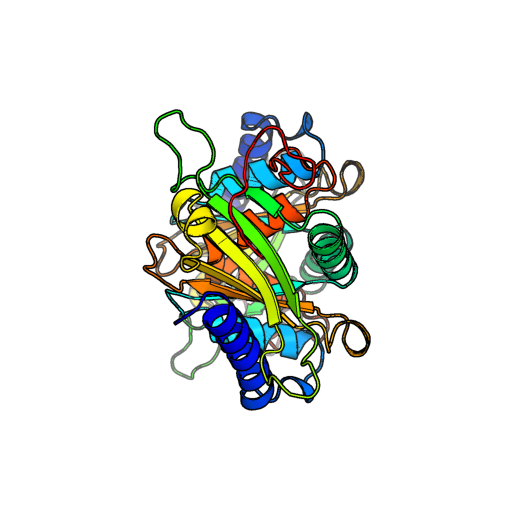-24.953 -24.203 1 52.06 176 SER B N 1
ATOM 2860 C CA . SER B 1 176 ? -1.796 -25.875 -23.453 1 52.06 176 SER B CA 1
ATOM 2861 C C . SER B 1 176 ? -1.007 -25.156 -22.375 1 52.06 176 SER B C 1
ATOM 2863 O O . SER B 1 176 ? -0.208 -24.266 -22.672 1 52.06 176 SER B O 1
ATOM 2865 N N . ILE B 1 177 ? -0.951 -24.484 -21.328 1 53.66 177 ILE B N 1
ATOM 2866 C CA . ILE B 1 177 ? 0.099 -24.516 -20.328 1 53.66 177 ILE B CA 1
ATOM 2867 C C . ILE B 1 177 ? 0.061 -25.844 -19.578 1 53.66 177 ILE B C 1
ATOM 2869 O O . ILE B 1 177 ? -0.901 -26.141 -18.859 1 53.66 177 ILE B O 1
ATOM 2873 N N . PRO B 1 178 ? 0.84 -26.797 -19.297 1 50.59 178 PRO B N 1
ATOM 2874 C CA . PRO B 1 178 ? 1.218 -28.141 -18.859 1 50.59 178 PRO B CA 1
ATOM 2875 C C . PRO B 1 178 ? 2.707 -28.422 -19.047 1 50.59 178 PRO B C 1
ATOM 2877 O O . PRO B 1 178 ? 3.432 -28.594 -18.062 1 50.59 178 PRO B O 1
ATOM 2880 N N . ALA B 1 179 ? 3.363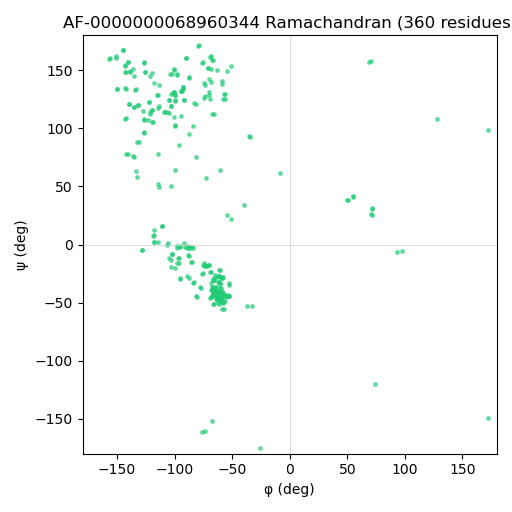 -29.062 -19.219 1 46.47 179 ALA B N 1
ATOM 2881 C CA . ALA B 1 179 ? 3.762 -30.328 -18.625 1 46.47 179 ALA B CA 1
ATOM 2882 C C . ALA B 1 179 ? 4.184 -30.141 -17.156 1 46.47 179 ALA B C 1
ATOM 2884 O O . ALA B 1 179 ? 4.297 -31.109 -16.406 1 46.47 179 ALA B O 1
ATOM 2885 N N . SER B 1 180 ? 3.873 -29.734 -15.5 1 52.69 180 SER B N 1
ATOM 2886 C CA . SER B 1 180 ? 3.777 -29.688 -14.047 1 52.69 180 SER B CA 1
ATOM 2887 C C . SER B 1 180 ? 4.285 -28.375 -13.492 1 52.69 180 SER B C 1
ATOM 2889 O O . SER B 1 180 ? 5.301 -27.844 -13.953 1 52.69 180 SER B O 1
ATOM 2891 N N . PRO B 1 181 ? 3.164 -27.297 -12.891 1 46.66 181 PRO B N 1
ATOM 2892 C CA . PRO B 1 181 ? 3.312 -27.328 -11.438 1 46.66 181 PRO B CA 1
ATOM 2893 C C . PRO B 1 181 ? 2.578 -28.516 -10.805 1 46.66 181 PRO B C 1
ATOM 2895 O O . PRO B 1 181 ? 1.398 -28.734 -11.086 1 46.66 181 PRO B O 1
ATOM 2898 N N . PRO B 1 182 ? 2.371 -29.812 -10.469 1 43.47 182 PRO B N 1
ATOM 2899 C CA . PRO B 1 182 ? 2.344 -31.188 -9.961 1 43.47 182 PRO B CA 1
ATOM 2900 C C . PRO B 1 182 ? 2.402 -31.266 -8.438 1 43.47 182 PRO B C 1
ATOM 2902 O O . PRO B 1 182 ? 3.055 -30.422 -7.805 1 43.47 182 PRO B O 1
#

Radius of gyration: 21.89 Å; Cα contacts (8 Å, |Δi|>4): 696; chains: 2; bounding box: 39×72×54 Å

Secondary structure (DSSP, 8-state):
--HHHHHHHHHHHHHHHHHHTTGGGS-HHHHHHHHHHHHTT-SSEEEEEEPHHHHHHHHHHHHH--EEEE-BTTBB-TTS-B-EEEEEEEE---SS----EEEEEEEEHHHHHHT---SEEEEEE-TTHHHHS-EEEEEEESS--SS-HHHHHHHHHHHHT-TT-TT-EE-TT-SS--S---/--HHHHHHHHHHHHHHHHHHTTGGGS-HHHHHHHHHHHHTT-SSEEEEEEPHHHHHHHHHHHHH--EEEE-BTTBB-TTS-B-EEEEEEEE--BTTB---EEEEEEEEHHHHHHT---SEEEEEE-TTHHHHS-EEEEEEESS--SS-HHHHHHHHHHHHT-TT-TT-EE-TT-SS--S---

Organism: Plasmodiophora brassicae (NCBI:txid37360)